Protein AF-A0A2R5GVS8-F1 (afdb_monomer_lite)

InterPro domains:
  IPR014980 Dopa 4,5-dioxygenase [PF08883] (88-210)
  IPR014980 Dopa 4,5-dioxygenase [PTHR36423] (64-214)
  IPR023389 DOPA-like superfamily [G3DSA:3.30.70.1240] (78-220)
  IPR023389 DOPA-like superfamily [SSF143410] (80-211)

Sequence (243 aa):
MRGIARLALSLALALSLALEKAQALAAAAAAAAAVADTAGSDPRAGKNSPAWYPQGGARYATSHATKTPIPGEDHFAETFDVETILEFHFHAYFFEHNPQAKADAMRLRRELIDAVARGDFVCVLPGVTAAMIPGLNESEIWPIDDGPIGPHPVGQYEIWVPDEHLAAVMSFIMIHRGEVSILFHPLTQSCIEDHSGRAMWLGPPFRLDLTPLTRGTDHCDRPQYRSLGLGYAKRHVAGAALI

Foldseek 3Di:
DVPVVVVVVVVVVVVVVVVVVVVVVVVVVVVVVVVVPPPDDDPPDDDDDDDDDDDDDDPDWDPPPPPDDQPPPPPPPPDPPVPDQFKKKKKWFAALPDVVRVVLSVQLVVVVLVCLQVVVADKAWQPRDCNSQPQFDNVLHDDWASADDQQRHGTIIMIMHTPVRCVVVVVSCLPRSVQTKMKMFTQAQRVLCRNHVRITIDHDDDGTDNVSDDRPPDCSQDDSGLRRCGGRVVVVVVPDDDD

pLDDT: mean 75.76, std 23.77, range [27.27, 98.75]

Radius of gyration: 23.82 Å; chains: 1; bounding box: 55×76×65 Å

Structure (mmCIF, N/CA/C/O backbone):
data_AF-A0A2R5GVS8-F1
#
_entry.id   AF-A0A2R5GVS8-F1
#
loop_
_atom_site.group_PDB
_atom_site.id
_atom_site.type_symbol
_atom_site.label_atom_id
_atom_site.label_alt_id
_atom_site.label_comp_id
_atom_site.label_asym_id
_atom_site.label_entity_id
_atom_site.label_seq_id
_atom_site.pdbx_PDB_ins_code
_atom_site.Cartn_x
_atom_site.Cartn_y
_atom_site.Cartn_z
_atom_site.occupancy
_atom_site.B_iso_or_equiv
_atom_site.auth_seq_id
_atom_site.auth_comp_id
_atom_site.auth_asym_id
_atom_site.auth_atom_id
_atom_site.pdbx_PDB_model_num
ATOM 1 N N . MET A 1 1 ? -38.128 44.881 16.308 1.00 54.66 1 MET A N 1
ATOM 2 C CA . MET A 1 1 ? -38.038 44.810 14.826 1.00 54.66 1 MET A CA 1
ATOM 3 C C . MET A 1 1 ? -36.627 44.554 14.266 1.00 54.66 1 MET A C 1
ATOM 5 O O . MET A 1 1 ? -36.538 44.027 13.170 1.00 54.66 1 MET A O 1
ATOM 9 N N . ARG A 1 2 ? -35.517 44.847 14.974 1.00 56.25 2 ARG A N 1
ATOM 10 C CA . ARG A 1 2 ? -34.140 44.695 14.432 1.00 56.25 2 ARG A CA 1
ATOM 11 C C . ARG A 1 2 ? -33.582 43.254 14.365 1.00 56.25 2 ARG A C 1
ATOM 13 O O . ARG A 1 2 ? -32.648 43.017 13.609 1.00 56.25 2 ARG A O 1
ATOM 20 N N . GLY A 1 3 ? -34.134 42.300 15.124 1.00 55.56 3 GLY A N 1
ATOM 21 C CA . GLY A 1 3 ? -33.647 40.906 15.166 1.00 55.56 3 GLY A CA 1
ATOM 22 C C . GLY A 1 3 ? -34.116 40.029 13.998 1.00 55.56 3 GLY A C 1
ATOM 23 O O . GLY A 1 3 ? -33.335 39.252 13.462 1.00 55.56 3 GLY A O 1
ATOM 24 N N . ILE A 1 4 ? -35.359 40.219 13.546 1.00 62.62 4 ILE A N 1
ATOM 25 C CA . ILE A 1 4 ? -35.953 39.449 12.437 1.00 62.62 4 ILE A CA 1
ATOM 26 C C . ILE A 1 4 ? -35.254 39.782 11.109 1.00 62.62 4 ILE A C 1
ATOM 28 O O . ILE A 1 4 ? -34.949 38.887 10.328 1.00 62.62 4 ILE A O 1
ATOM 32 N N . ALA A 1 5 ? -34.906 41.055 10.894 1.00 59.59 5 ALA A N 1
ATOM 33 C CA . ALA A 1 5 ? -34.193 41.495 9.694 1.00 59.59 5 ALA A CA 1
ATOM 34 C C . ALA A 1 5 ? -32.777 40.896 9.576 1.00 59.59 5 ALA A C 1
ATOM 36 O O . ALA A 1 5 ? -32.342 40.567 8.477 1.00 59.59 5 ALA A O 1
ATOM 37 N N . ARG A 1 6 ? -32.066 40.708 10.700 1.00 64.44 6 ARG A N 1
ATOM 38 C CA . ARG A 1 6 ? -30.731 40.082 10.701 1.00 64.44 6 ARG A CA 1
ATOM 39 C C . ARG A 1 6 ? -30.793 38.588 10.394 1.00 64.44 6 ARG A C 1
ATOM 41 O O . ARG A 1 6 ? -29.961 38.100 9.643 1.00 64.44 6 ARG A O 1
ATOM 48 N N . LEU A 1 7 ? -31.790 37.884 10.930 1.00 66.62 7 LEU A N 1
ATOM 49 C CA . LEU A 1 7 ? -31.964 36.453 10.676 1.00 66.62 7 LEU A CA 1
ATOM 50 C C . LEU A 1 7 ? -32.354 36.178 9.214 1.00 66.62 7 LEU A C 1
ATOM 52 O O . LEU A 1 7 ? -31.821 35.259 8.597 1.00 66.62 7 LEU A O 1
ATOM 56 N N . ALA A 1 8 ? -33.223 37.018 8.644 1.00 68.81 8 ALA A N 1
ATOM 57 C CA . ALA A 1 8 ? -33.608 36.935 7.237 1.00 68.81 8 ALA A CA 1
ATOM 58 C C . ALA A 1 8 ? -32.418 37.179 6.292 1.00 68.81 8 ALA A C 1
ATOM 60 O O . ALA A 1 8 ? -32.263 36.462 5.306 1.00 68.81 8 ALA A O 1
ATOM 61 N N . LEU A 1 9 ? -31.543 38.140 6.618 1.00 74.25 9 LEU A N 1
ATOM 62 C CA . LEU A 1 9 ? -30.349 38.431 5.821 1.00 74.25 9 LEU A CA 1
ATOM 63 C C . LEU A 1 9 ? -29.322 37.287 5.876 1.00 74.25 9 LEU A C 1
ATOM 65 O O . LEU A 1 9 ? -28.769 36.917 4.843 1.00 74.25 9 LEU A O 1
ATOM 69 N N . SER A 1 10 ? -29.109 36.683 7.050 1.00 73.56 10 SER A N 1
ATOM 70 C CA . SER A 1 10 ? -28.208 35.530 7.197 1.00 73.56 10 SER A CA 1
ATOM 71 C C . SER A 1 10 ? -28.707 34.293 6.446 1.00 73.56 10 SER A C 1
ATOM 73 O O . SER A 1 10 ? -27.908 33.586 5.835 1.00 73.56 10 SER A O 1
ATOM 75 N N . LEU A 1 11 ? -30.020 34.041 6.453 1.00 78.38 11 LEU A N 1
ATOM 76 C CA . LEU A 1 11 ? -30.608 32.916 5.724 1.00 78.38 11 LEU A CA 1
ATOM 77 C C . LEU A 1 11 ? -30.534 33.125 4.204 1.00 78.38 11 LEU A C 1
ATOM 79 O O . LEU A 1 11 ? -30.203 32.193 3.476 1.00 78.38 11 LEU A O 1
ATOM 83 N N . ALA A 1 12 ? -30.777 34.351 3.731 1.00 81.50 12 ALA A N 1
ATOM 84 C CA . ALA A 1 12 ? -30.648 34.694 2.317 1.00 81.50 12 ALA A CA 1
ATOM 85 C C . ALA A 1 12 ? -29.206 34.518 1.811 1.00 81.50 12 ALA A C 1
ATOM 87 O O . ALA A 1 12 ? -28.995 33.975 0.728 1.00 81.50 12 ALA A O 1
ATOM 88 N N . LEU A 1 13 ? -28.210 34.909 2.616 1.00 82.50 13 LEU A N 1
ATOM 89 C CA . LEU A 1 13 ? -26.799 34.740 2.268 1.00 82.50 13 LEU A CA 1
ATOM 90 C C . LEU A 1 13 ? -26.402 33.256 2.203 1.00 82.50 13 LEU A C 1
ATOM 92 O O . LEU A 1 13 ? -25.747 32.836 1.251 1.00 82.50 13 LEU A O 1
ATOM 96 N N . ALA A 1 14 ? -26.845 32.449 3.173 1.00 80.06 14 ALA A N 1
ATOM 97 C CA . ALA A 1 14 ? -26.590 31.008 3.186 1.00 80.06 14 ALA A CA 1
ATOM 98 C C . ALA A 1 14 ? -27.225 30.293 1.980 1.00 80.06 14 ALA A C 1
ATOM 100 O O . ALA A 1 14 ? -26.601 29.415 1.385 1.00 80.06 14 ALA A O 1
ATOM 101 N N . LEU A 1 15 ? -28.436 30.699 1.585 1.00 81.56 15 LEU A N 1
ATOM 102 C CA . LEU A 1 15 ? -29.120 30.139 0.421 1.00 81.56 15 LEU A CA 1
ATOM 103 C C . LEU A 1 15 ? -28.424 30.528 -0.894 1.00 81.56 15 LEU A C 1
ATOM 105 O O . LEU A 1 15 ? -28.291 29.689 -1.782 1.00 81.56 15 LEU A O 1
ATOM 109 N N . SER A 1 16 ? -27.920 31.763 -0.994 1.00 84.38 16 SER A N 1
ATOM 110 C CA . SER A 1 16 ? -27.135 32.228 -2.146 1.00 84.38 16 SER A CA 1
ATOM 111 C C . SER A 1 16 ? -25.831 31.440 -2.302 1.00 84.38 16 SER A C 1
ATOM 113 O O . SER A 1 16 ? -25.530 30.954 -3.388 1.00 84.38 16 SER A O 1
ATOM 115 N N . LEU A 1 17 ? -25.096 31.234 -1.203 1.00 81.12 17 LEU A N 1
ATOM 116 C CA . LEU A 1 17 ? -23.860 30.440 -1.185 1.00 81.12 17 LEU A CA 1
ATOM 117 C C . LEU A 1 17 ? -24.102 28.969 -1.556 1.00 81.12 17 LEU A C 1
ATOM 119 O O . LEU A 1 17 ? -23.281 28.346 -2.232 1.00 81.12 17 LEU A O 1
ATOM 123 N N . ALA A 1 18 ? -25.228 28.399 -1.119 1.00 77.00 18 ALA A N 1
ATOM 124 C CA . ALA A 1 18 ? -25.613 27.039 -1.481 1.00 77.00 18 ALA A CA 1
ATOM 125 C C . ALA A 1 18 ? -25.947 26.920 -2.978 1.00 77.00 18 ALA A C 1
ATOM 127 O O . ALA A 1 18 ? -25.556 25.940 -3.616 1.00 77.00 18 ALA A O 1
ATOM 128 N N . LEU A 1 19 ? -26.617 27.928 -3.547 1.00 82.88 19 LEU A N 1
ATOM 129 C CA . LEU A 1 19 ? -26.952 27.970 -4.969 1.00 82.88 19 LEU A CA 1
ATOM 130 C C . LEU A 1 19 ? -25.699 28.108 -5.848 1.00 82.88 19 LEU A C 1
ATOM 132 O O . LEU A 1 19 ? -25.557 27.361 -6.814 1.00 82.88 19 LEU A O 1
ATOM 136 N N . GLU A 1 20 ? -24.758 28.979 -5.473 1.00 86.31 20 GLU A N 1
ATOM 137 C CA . GLU A 1 20 ? -23.475 29.129 -6.177 1.00 86.31 20 GLU A CA 1
ATOM 138 C C . GLU A 1 20 ? -22.655 27.829 -6.158 1.00 86.31 20 GLU A C 1
ATOM 140 O O . GLU A 1 20 ? -22.132 27.407 -7.192 1.00 86.31 20 GLU A O 1
ATOM 145 N N . LYS A 1 21 ? -22.597 27.128 -5.013 1.00 78.56 21 LYS A N 1
ATOM 146 C CA . LYS A 1 21 ? -21.936 25.813 -4.922 1.00 78.56 21 LYS A CA 1
ATOM 147 C C . LYS A 1 21 ? -22.593 24.760 -5.814 1.00 78.56 21 LYS A C 1
ATOM 149 O O . LYS A 1 21 ? -21.885 23.989 -6.460 1.00 78.56 21 LYS A O 1
ATOM 154 N N . ALA A 1 22 ? -23.925 24.722 -5.863 1.00 75.38 22 ALA A N 1
ATOM 155 C CA . ALA A 1 22 ? -24.655 23.781 -6.709 1.00 75.38 22 ALA A CA 1
ATOM 156 C C . ALA A 1 22 ? -24.410 24.048 -8.205 1.00 75.38 22 ALA A C 1
ATOM 158 O O . ALA A 1 22 ? -24.210 23.112 -8.979 1.00 75.38 22 ALA A O 1
ATOM 159 N N . GLN A 1 23 ? -24.354 25.322 -8.606 1.00 83.00 23 GLN A N 1
ATOM 160 C CA . GLN A 1 23 ? -24.046 25.721 -9.981 1.00 83.00 23 GLN A CA 1
ATOM 161 C C . GLN A 1 23 ? -22.599 25.382 -10.376 1.00 83.00 23 GLN A C 1
ATOM 163 O O . GLN A 1 23 ? -22.372 24.894 -11.483 1.00 83.00 23 GLN A O 1
ATOM 168 N N . ALA A 1 24 ? -21.632 25.557 -9.469 1.00 71.81 24 ALA A N 1
ATOM 169 C CA . ALA A 1 24 ? -20.238 25.174 -9.705 1.00 71.81 24 ALA A CA 1
ATOM 170 C C . ALA A 1 24 ? -20.059 23.651 -9.873 1.00 71.81 24 ALA A C 1
ATOM 172 O O . ALA A 1 24 ? -19.331 23.208 -10.762 1.00 71.81 24 ALA A O 1
ATOM 173 N N . LEU A 1 25 ? -20.766 22.843 -9.072 1.00 70.31 25 LEU A N 1
ATOM 174 C CA . LEU A 1 25 ? -20.787 21.379 -9.203 1.00 70.31 25 LEU A CA 1
ATOM 175 C C . LEU A 1 25 ? -21.404 20.926 -10.534 1.00 70.31 25 LEU A C 1
ATOM 177 O O . LEU A 1 25 ? -20.863 20.038 -11.191 1.00 70.31 25 LEU A O 1
ATOM 181 N N . ALA A 1 26 ? -22.497 21.562 -10.964 1.00 69.75 26 ALA A N 1
ATOM 182 C CA . ALA A 1 26 ? -23.128 21.266 -12.249 1.00 69.75 26 ALA A CA 1
ATOM 183 C C . ALA A 1 26 ? -22.224 21.630 -13.442 1.00 69.75 26 ALA A C 1
ATOM 185 O O . ALA A 1 26 ? -22.132 20.865 -14.402 1.00 69.75 26 ALA A O 1
ATOM 186 N N . ALA A 1 27 ? -21.505 22.755 -13.368 1.00 70.19 27 ALA A N 1
ATOM 187 C CA . ALA A 1 27 ? -20.534 23.152 -14.388 1.00 70.19 27 ALA A CA 1
ATOM 188 C C . ALA A 1 27 ? -19.336 22.187 -14.465 1.00 70.19 27 ALA A C 1
ATOM 190 O O . ALA A 1 27 ? -18.912 21.832 -15.564 1.00 70.19 27 ALA A O 1
ATOM 191 N N . ALA A 1 28 ? -18.830 21.706 -13.323 1.00 54.25 28 ALA A N 1
ATOM 192 C CA . ALA A 1 28 ? -17.767 20.701 -13.287 1.00 54.25 28 ALA A CA 1
ATOM 193 C C . ALA A 1 28 ? -18.217 19.359 -13.896 1.00 54.25 28 ALA A C 1
ATOM 195 O O . ALA A 1 28 ? -17.469 18.746 -14.658 1.00 54.25 28 ALA A O 1
ATOM 196 N N . ALA A 1 29 ? -19.459 18.936 -13.632 1.00 49.84 29 ALA A N 1
ATOM 197 C CA . ALA A 1 29 ? -20.038 17.736 -14.233 1.00 49.84 29 ALA A CA 1
ATOM 198 C C . ALA A 1 29 ? -20.218 17.872 -15.759 1.00 49.84 29 ALA A C 1
ATOM 200 O O . ALA A 1 29 ? -19.917 16.940 -16.503 1.00 49.84 29 ALA A O 1
ATOM 201 N N . ALA A 1 30 ? -20.645 19.044 -16.241 1.00 55.00 30 ALA A N 1
ATOM 202 C CA . ALA A 1 30 ? -20.769 19.316 -17.673 1.00 55.00 30 ALA A CA 1
ATOM 203 C C . ALA A 1 30 ? -19.402 19.369 -18.383 1.00 55.00 30 ALA A C 1
ATOM 205 O O . ALA A 1 30 ? -19.266 18.859 -19.494 1.00 55.00 30 ALA A O 1
ATOM 206 N N . ALA A 1 31 ? -18.372 19.924 -17.734 1.00 47.84 31 ALA A N 1
ATOM 207 C CA . ALA A 1 31 ? -17.008 19.924 -18.260 1.00 47.84 31 ALA A CA 1
ATOM 208 C C . ALA A 1 31 ? -16.427 18.501 -18.350 1.00 47.84 31 ALA A C 1
ATOM 210 O O . ALA A 1 31 ? -15.811 18.159 -19.357 1.00 47.84 31 ALA A O 1
ATOM 211 N N . ALA A 1 32 ? -16.687 17.645 -17.354 1.00 42.91 32 ALA A N 1
ATOM 212 C CA . ALA A 1 32 ? -16.302 16.234 -17.398 1.00 42.91 32 ALA A CA 1
ATOM 213 C C . ALA A 1 32 ? -17.004 15.471 -18.539 1.00 42.91 32 ALA A C 1
ATOM 215 O O . ALA A 1 32 ? -16.383 14.635 -19.194 1.00 42.91 32 ALA A O 1
ATOM 216 N N . ALA A 1 33 ? -18.269 15.799 -18.828 1.00 43.66 33 ALA A N 1
ATOM 217 C CA . ALA A 1 33 ? -19.008 15.209 -19.943 1.00 43.66 33 ALA A CA 1
ATOM 218 C C . ALA A 1 33 ? -18.491 15.674 -21.320 1.00 43.66 33 ALA A C 1
ATOM 220 O O . ALA A 1 33 ? -18.444 14.877 -22.252 1.00 43.66 33 ALA A O 1
ATOM 221 N N . ALA A 1 34 ? -18.048 16.930 -21.452 1.00 42.97 34 ALA A N 1
ATOM 222 C CA . ALA A 1 34 ? -17.533 17.468 -22.716 1.00 42.97 34 ALA A CA 1
ATOM 223 C C . ALA A 1 34 ? -16.144 16.917 -23.103 1.00 42.97 34 ALA A C 1
ATOM 225 O O . ALA A 1 34 ? -15.833 16.797 -24.288 1.00 42.97 34 ALA A O 1
ATOM 226 N N . VAL A 1 35 ? -15.312 16.535 -22.126 1.00 43.88 35 VAL A N 1
ATOM 227 C CA . VAL A 1 35 ? -14.003 15.902 -22.387 1.00 43.88 35 VAL A CA 1
ATOM 228 C C . VAL A 1 35 ? -14.162 14.485 -22.963 1.00 43.88 35 VAL A C 1
ATOM 230 O O . VAL A 1 35 ? -13.305 14.034 -23.720 1.00 43.88 35 VAL A O 1
ATOM 233 N N . ALA A 1 36 ? -15.280 13.806 -22.688 1.00 42.62 36 ALA A N 1
ATOM 234 C CA . ALA A 1 36 ? -15.549 12.463 -23.203 1.00 42.62 36 ALA A CA 1
ATOM 235 C C . ALA A 1 36 ? -15.913 12.422 -24.705 1.00 42.62 36 ALA A C 1
ATOM 237 O O . ALA A 1 36 ? -15.786 11.366 -25.321 1.00 42.62 36 ALA A O 1
ATOM 238 N N . ASP A 1 37 ? -16.323 13.546 -25.308 1.00 38.75 37 ASP A N 1
ATOM 239 C CA . ASP A 1 37 ? -16.903 13.587 -26.666 1.00 38.75 37 ASP A CA 1
ATOM 240 C C . ASP A 1 37 ? -15.905 13.991 -27.778 1.00 38.75 37 ASP A C 1
ATOM 242 O O . ASP A 1 37 ? -16.250 14.047 -28.954 1.00 38.75 37 ASP A O 1
ATOM 246 N N . THR A 1 38 ? -14.634 14.264 -27.443 1.00 38.84 38 THR A N 1
ATOM 247 C CA . THR A 1 38 ? -13.618 14.727 -28.424 1.00 38.84 38 THR A CA 1
ATOM 248 C C . THR A 1 38 ? -12.503 13.720 -28.731 1.00 38.84 38 THR A C 1
ATOM 250 O O . THR A 1 38 ? -11.579 14.026 -29.488 1.00 38.84 38 THR A O 1
ATOM 253 N N . ALA A 1 39 ? -12.592 12.488 -28.221 1.00 39.62 39 ALA A N 1
ATOM 254 C CA . ALA A 1 39 ? -11.658 11.420 -28.573 1.00 39.62 39 ALA A CA 1
ATOM 255 C C . ALA A 1 39 ? -11.964 10.877 -29.984 1.00 39.62 39 ALA A C 1
ATOM 257 O O . ALA A 1 39 ? -12.835 10.032 -30.182 1.00 39.62 39 ALA A O 1
ATOM 258 N N . GLY A 1 40 ? -11.246 11.412 -30.974 1.00 36.25 40 GLY A N 1
ATOM 259 C CA . GLY A 1 40 ? -11.337 11.050 -32.386 1.00 36.25 40 GLY A CA 1
ATOM 260 C C . GLY A 1 40 ? -11.154 9.554 -32.677 1.00 36.25 40 GLY A C 1
ATOM 261 O O . GLY A 1 40 ? -10.434 8.828 -31.996 1.00 36.25 40 GLY A O 1
ATOM 262 N N . SER A 1 41 ? -11.823 9.111 -33.740 1.00 40.56 41 SER A N 1
ATOM 263 C CA . SER A 1 41 ? -11.852 7.740 -34.253 1.00 40.56 41 SER A CA 1
ATOM 264 C C . SER A 1 41 ? -10.460 7.183 -34.590 1.00 40.56 41 SER A C 1
ATOM 266 O O . SER A 1 41 ? -9.777 7.722 -35.464 1.00 40.56 41 SER A O 1
ATOM 268 N N . ASP A 1 42 ? -10.077 6.066 -33.960 1.00 40.81 42 ASP A N 1
ATOM 269 C CA . ASP A 1 42 ? -8.867 5.296 -34.289 1.00 40.81 42 ASP A CA 1
ATOM 270 C C . ASP A 1 42 ? -8.994 4.662 -35.696 1.00 40.81 42 ASP A C 1
ATOM 272 O O . ASP A 1 42 ? -9.927 3.889 -35.943 1.00 40.81 42 ASP A O 1
ATOM 276 N N . PRO A 1 43 ? -8.057 4.925 -36.626 1.00 39.12 43 PRO A N 1
ATOM 277 C CA . PRO A 1 43 ? -8.071 4.368 -37.980 1.00 39.12 43 PRO A CA 1
ATOM 278 C C . PRO A 1 43 ? -7.781 2.853 -38.067 1.00 39.12 43 PRO A C 1
ATOM 280 O O . PRO A 1 43 ? -7.725 2.313 -39.171 1.00 39.12 43 PRO A O 1
ATOM 283 N N . ARG A 1 44 ? -7.604 2.137 -36.945 1.00 41.75 44 ARG A N 1
ATOM 284 C CA . ARG A 1 44 ? -7.304 0.688 -36.908 1.00 41.75 44 ARG A CA 1
ATOM 285 C C . ARG A 1 44 ? -8.506 -0.219 -36.614 1.00 41.75 44 ARG A C 1
ATOM 287 O O . ARG A 1 44 ? -8.335 -1.433 -36.500 1.00 41.75 44 ARG A O 1
ATOM 294 N N . ALA A 1 45 ? -9.722 0.318 -36.520 1.00 40.22 45 ALA A N 1
ATOM 295 C CA . ALA A 1 45 ? -10.922 -0.484 -36.279 1.00 40.22 45 ALA A CA 1
ATOM 296 C C . ALA A 1 45 ? -11.359 -1.258 -37.544 1.00 40.22 45 ALA A C 1
ATOM 298 O O . ALA A 1 45 ? -12.077 -0.752 -38.407 1.00 40.22 45 ALA A O 1
ATOM 299 N N . GLY A 1 46 ? -10.908 -2.510 -37.667 1.00 34.00 46 GLY A N 1
ATOM 300 C CA . GLY A 1 46 ? -11.373 -3.450 -38.690 1.00 34.00 46 GLY A CA 1
ATOM 301 C C . GLY A 1 46 ? -12.880 -3.728 -38.583 1.00 34.00 46 GLY A C 1
ATOM 302 O O . GLY A 1 46 ? -13.421 -3.895 -37.494 1.00 34.00 46 GLY A O 1
ATOM 303 N N . LYS A 1 47 ? -13.559 -3.791 -39.734 1.00 35.72 47 LYS A N 1
ATOM 304 C CA . LYS A 1 47 ? -15.027 -3.746 -39.903 1.00 35.72 47 LYS A CA 1
ATOM 305 C C . LYS A 1 47 ? -15.845 -4.949 -39.396 1.00 35.72 47 LYS A C 1
ATOM 307 O O . LYS A 1 47 ? -17.044 -4.974 -39.640 1.00 35.72 47 LYS A O 1
ATOM 312 N N . ASN A 1 48 ? -15.268 -5.918 -38.689 1.00 38.19 48 ASN A N 1
ATOM 313 C CA . ASN A 1 48 ? -15.976 -7.152 -38.327 1.00 38.19 48 ASN A CA 1
ATOM 314 C C . ASN A 1 48 ? -15.804 -7.512 -36.845 1.00 38.19 48 ASN A C 1
ATOM 316 O O . ASN A 1 48 ? -15.030 -8.407 -36.531 1.00 38.19 48 ASN A O 1
ATOM 320 N N . SER A 1 49 ? -16.562 -6.862 -35.959 1.00 32.78 49 SER A N 1
ATOM 321 C CA . SER A 1 49 ? -16.864 -7.384 -34.616 1.00 32.78 49 SER A CA 1
ATOM 322 C C . SER A 1 49 ? -18.233 -6.861 -34.162 1.00 32.78 49 SER A C 1
ATOM 324 O O . SER A 1 49 ? -18.460 -5.652 -34.239 1.00 32.78 49 SER A O 1
ATOM 326 N N . PRO A 1 50 ? -19.168 -7.730 -33.734 1.00 34.38 50 PRO A N 1
ATOM 327 C CA . PRO A 1 50 ? -20.512 -7.313 -33.358 1.00 34.38 50 PRO A CA 1
ATOM 328 C C . PRO A 1 50 ? -20.487 -6.499 -32.061 1.00 34.38 50 PRO A C 1
ATOM 330 O O . PRO A 1 50 ? -19.662 -6.730 -31.177 1.00 34.38 50 PRO A O 1
ATOM 333 N N . ALA A 1 51 ? -21.409 -5.541 -31.981 1.00 45.66 51 ALA A N 1
ATOM 334 C CA . ALA A 1 51 ? -21.612 -4.629 -30.865 1.00 45.66 51 ALA A CA 1
ATOM 335 C C . ALA A 1 51 ? -21.560 -5.344 -29.503 1.00 45.66 51 ALA A C 1
ATOM 337 O O . ALA A 1 51 ? -22.438 -6.141 -29.182 1.00 45.66 51 ALA A O 1
ATOM 338 N N . TRP A 1 52 ? -20.545 -5.031 -28.696 1.00 28.42 52 TRP A N 1
ATOM 339 C CA . TRP A 1 52 ? -20.487 -5.421 -27.289 1.00 28.42 52 TRP A CA 1
ATOM 340 C C . TRP A 1 52 ? -19.865 -4.301 -26.451 1.00 28.42 52 TRP A C 1
ATOM 342 O O . TRP A 1 52 ? -18.645 -4.165 -26.340 1.00 28.42 52 TRP A O 1
ATOM 352 N N . TYR A 1 53 ? -20.739 -3.511 -25.833 1.00 27.27 53 TYR A N 1
ATOM 353 C CA . TYR A 1 53 ? -20.468 -2.879 -24.546 1.00 27.27 53 TYR A CA 1
ATOM 354 C C . TYR A 1 53 ? -21.500 -3.406 -23.548 1.00 27.27 53 TYR A C 1
ATOM 356 O O . TYR A 1 53 ? -22.686 -3.479 -23.867 1.00 27.27 53 TYR A O 1
ATOM 364 N N . PRO A 1 54 ? -21.027 -3.815 -22.365 1.00 32.47 54 PRO A N 1
ATOM 365 C CA . PRO A 1 54 ? -21.177 -2.966 -21.198 1.00 32.47 54 PRO A CA 1
ATOM 366 C C . PRO A 1 54 ? -19.840 -2.391 -20.737 1.00 32.47 54 PRO A C 1
ATOM 368 O O . PRO A 1 54 ? -18.789 -3.028 -20.779 1.00 32.47 54 PRO A O 1
ATOM 371 N N . GLN A 1 55 ? -19.933 -1.140 -20.306 1.00 44.97 55 GLN A N 1
ATOM 372 C CA . GLN A 1 55 ? -18.963 -0.400 -19.517 1.00 44.97 55 GLN A CA 1
ATOM 373 C C . GLN A 1 55 ? -18.966 -0.979 -18.085 1.00 44.97 55 GLN A C 1
ATOM 375 O O . GLN A 1 55 ? -20.037 -1.118 -17.500 1.00 44.97 55 GLN A O 1
ATOM 380 N N . GLY A 1 56 ? -17.794 -1.314 -17.529 1.00 29.61 56 GLY A N 1
ATOM 381 C CA . GLY A 1 56 ? -17.623 -1.728 -16.125 1.00 29.61 56 GLY A CA 1
ATOM 382 C C . GLY A 1 56 ? -16.854 -3.046 -15.934 1.00 29.61 56 GLY A C 1
ATOM 383 O O . GLY A 1 56 ? -17.261 -4.082 -16.446 1.00 29.61 56 GLY A O 1
ATOM 384 N N . GLY A 1 57 ? -15.764 -3.002 -15.156 1.00 30.05 57 GLY A N 1
ATOM 385 C CA . GLY A 1 57 ? -14.970 -4.169 -14.733 1.00 30.05 57 GLY A CA 1
ATOM 386 C C . GLY A 1 57 ? -13.729 -4.431 -15.595 1.00 30.05 57 GLY A C 1
ATOM 387 O O . GLY A 1 57 ? -13.803 -4.434 -16.820 1.00 30.05 57 GLY A O 1
ATOM 388 N N . ALA A 1 58 ? -12.568 -4.605 -14.953 1.00 35.06 58 ALA A N 1
ATOM 389 C CA . ALA A 1 58 ? -11.256 -4.751 -15.589 1.00 35.06 58 ALA A CA 1
ATOM 390 C C . ALA A 1 58 ? -11.268 -5.792 -16.725 1.00 35.06 58 ALA A C 1
ATOM 392 O O . ALA A 1 58 ? -11.535 -6.970 -16.506 1.00 35.06 58 ALA A O 1
ATOM 393 N N . ARG A 1 59 ? -10.968 -5.348 -17.952 1.00 27.73 59 ARG A N 1
ATOM 394 C CA . ARG A 1 59 ? -11.106 -6.164 -19.169 1.00 27.73 59 ARG A CA 1
ATOM 395 C C . ARG A 1 59 ? -10.060 -7.276 -19.308 1.00 27.73 59 ARG A C 1
ATOM 397 O O . ARG A 1 59 ? -10.214 -8.096 -20.199 1.00 27.73 59 ARG A O 1
ATOM 404 N N . TYR A 1 60 ? -9.055 -7.335 -18.433 1.00 31.95 60 TYR A N 1
ATOM 405 C CA . TYR A 1 60 ? -8.100 -8.439 -18.314 1.00 31.95 60 TYR A CA 1
ATOM 406 C C . TYR A 1 60 ? -7.558 -8.479 -16.877 1.00 31.95 60 TYR A C 1
ATOM 408 O O . TYR A 1 60 ? -7.025 -7.481 -16.399 1.00 31.95 60 TYR A O 1
ATOM 416 N N . ALA A 1 61 ? -7.673 -9.624 -16.204 1.00 36.09 61 ALA A N 1
ATOM 417 C CA . ALA A 1 61 ? -6.869 -9.964 -15.036 1.00 36.09 61 ALA A CA 1
ATOM 418 C C . ALA A 1 61 ? -6.101 -11.237 -15.392 1.00 36.09 61 ALA A C 1
ATOM 420 O O . ALA A 1 61 ? -6.675 -12.321 -15.476 1.00 36.09 61 ALA A O 1
ATOM 421 N N . THR A 1 62 ? -4.811 -11.098 -15.672 1.00 39.09 62 THR A N 1
ATOM 422 C CA . THR A 1 62 ? -3.897 -12.235 -15.726 1.00 39.09 62 THR A CA 1
ATOM 423 C C . THR A 1 62 ? -3.127 -12.212 -14.418 1.00 39.09 62 THR A C 1
ATOM 425 O O . THR A 1 62 ? -2.249 -11.361 -14.253 1.00 39.09 62 THR A O 1
ATOM 428 N N . SER A 1 63 ? -3.415 -13.137 -13.494 1.00 40.31 63 SER A N 1
ATOM 429 C CA . SER A 1 63 ? -2.332 -13.564 -12.614 1.00 40.31 63 SER A CA 1
ATOM 430 C C . SER A 1 63 ? -1.240 -14.064 -13.557 1.00 40.31 63 SER A C 1
ATOM 432 O O . SER A 1 63 ? -1.509 -14.798 -14.514 1.00 40.31 63 SER A O 1
ATOM 434 N N . HIS A 1 64 ? -0.028 -13.547 -13.400 1.00 43.06 64 HIS A N 1
ATOM 435 C CA . HIS A 1 64 ? 1.116 -14.060 -14.129 1.00 43.06 64 HIS A CA 1
ATOM 436 C C . HIS A 1 64 ? 1.302 -15.516 -13.684 1.00 43.06 64 HIS A C 1
ATOM 438 O O . HIS A 1 64 ? 2.034 -15.798 -12.745 1.00 43.06 64 HIS A O 1
ATOM 444 N N . ALA A 1 65 ? 0.640 -16.462 -14.351 1.00 41.22 65 ALA A N 1
ATOM 445 C CA . ALA A 1 65 ? 1.064 -17.848 -14.332 1.00 41.22 65 ALA A CA 1
ATOM 446 C C . ALA A 1 65 ? 2.406 -17.875 -15.072 1.00 41.22 65 ALA A C 1
ATOM 448 O O . ALA A 1 65 ? 2.478 -18.033 -16.294 1.00 41.22 65 ALA A O 1
ATOM 449 N N . THR A 1 66 ? 3.480 -17.587 -14.337 1.00 43.81 66 THR A N 1
ATOM 450 C CA . THR A 1 66 ? 4.842 -17.829 -14.795 1.00 43.81 66 THR A CA 1
ATOM 451 C C . THR A 1 66 ? 4.910 -19.262 -15.318 1.00 43.81 66 THR A C 1
ATOM 453 O O . THR A 1 66 ? 4.487 -20.204 -14.655 1.00 43.81 66 THR A O 1
ATOM 456 N N . LYS A 1 67 ? 5.415 -19.434 -16.543 1.00 41.00 67 LYS A N 1
ATOM 457 C CA . LYS A 1 67 ? 5.674 -20.766 -17.119 1.00 41.00 67 LYS A CA 1
ATOM 458 C C . LYS A 1 67 ? 6.940 -21.408 -16.543 1.00 41.00 67 LYS A C 1
ATOM 460 O O . LYS A 1 67 ? 7.250 -22.550 -16.864 1.00 41.00 67 LYS A O 1
ATOM 465 N N . THR A 1 68 ? 7.679 -20.656 -15.735 1.00 39.91 68 THR A N 1
ATOM 466 C CA . THR A 1 68 ? 8.858 -21.106 -15.001 1.00 39.91 68 THR A CA 1
ATOM 467 C C . THR A 1 68 ? 8.418 -21.537 -13.606 1.00 39.91 68 THR A C 1
ATOM 469 O O . THR A 1 68 ? 7.722 -20.744 -12.962 1.00 39.91 68 THR A O 1
ATOM 472 N N . PRO A 1 69 ? 8.820 -22.729 -13.127 1.00 43.81 69 PRO A N 1
ATOM 473 C CA . PRO A 1 69 ? 8.663 -23.095 -11.727 1.00 43.81 69 PRO A CA 1
ATOM 474 C C . PRO A 1 69 ? 9.249 -21.991 -10.851 1.00 43.81 69 PRO A C 1
ATOM 476 O O . PRO A 1 69 ? 10.401 -21.593 -11.031 1.00 43.81 69 PRO A O 1
ATOM 479 N N . ILE A 1 70 ? 8.432 -21.464 -9.949 1.00 45.62 70 ILE A N 1
ATOM 480 C CA . ILE A 1 70 ? 8.922 -20.617 -8.868 1.00 45.62 70 ILE A CA 1
ATOM 481 C C . ILE A 1 70 ? 9.642 -21.571 -7.910 1.00 45.62 70 ILE A C 1
ATOM 483 O O . ILE A 1 70 ? 9.082 -22.637 -7.636 1.00 45.62 70 ILE A O 1
ATOM 487 N N . PRO A 1 71 ? 10.861 -21.259 -7.434 1.00 44.59 71 PRO A N 1
ATOM 488 C CA . PRO A 1 71 ? 11.443 -21.982 -6.312 1.00 44.59 71 PRO A CA 1
ATOM 489 C C . PRO A 1 71 ? 10.433 -21.938 -5.162 1.00 44.59 71 PRO A C 1
ATOM 491 O O . PRO A 1 71 ? 10.182 -20.872 -4.607 1.00 44.59 71 PRO A O 1
ATOM 494 N N . GLY A 1 72 ? 9.777 -23.066 -4.889 1.00 46.09 72 GLY A N 1
ATOM 495 C CA . GLY A 1 72 ? 8.940 -23.189 -3.705 1.00 46.09 72 GLY A CA 1
ATOM 496 C C . GLY A 1 72 ? 9.843 -23.056 -2.492 1.00 46.09 72 GLY A C 1
ATOM 497 O O . GLY A 1 72 ? 10.979 -23.537 -2.502 1.00 46.09 72 GLY A O 1
ATOM 498 N N . GLU A 1 73 ? 9.369 -22.394 -1.450 1.00 50.56 73 GLU A N 1
ATOM 499 C CA . GLU A 1 73 ? 10.047 -22.475 -0.172 1.00 50.56 73 GLU A CA 1
ATOM 500 C C . GLU A 1 73 ? 9.680 -23.832 0.435 1.00 50.56 73 GLU A C 1
ATOM 502 O O . GLU A 1 73 ? 8.760 -23.887 1.231 1.00 50.56 73 GLU A O 1
ATOM 507 N N . ASP A 1 74 ? 10.352 -24.911 -0.003 1.00 41.44 74 ASP A N 1
ATOM 508 C CA . ASP A 1 74 ? 10.096 -26.352 0.227 1.00 41.44 74 ASP A CA 1
ATOM 509 C C . ASP A 1 74 ? 9.340 -26.745 1.513 1.00 41.44 74 ASP A C 1
ATOM 511 O O . ASP A 1 74 ? 9.882 -27.436 2.363 1.00 41.44 74 ASP A O 1
ATOM 515 N N . HIS A 1 75 ? 8.070 -26.371 1.629 1.00 44.91 75 HIS A N 1
ATOM 516 C CA . HIS A 1 75 ? 7.090 -26.833 2.600 1.00 44.91 75 HIS A CA 1
ATOM 517 C C . HIS A 1 75 ? 5.710 -26.484 2.028 1.00 44.91 75 HIS A C 1
ATOM 519 O O . HIS A 1 75 ? 5.060 -25.530 2.450 1.00 44.91 75 HIS A O 1
ATOM 525 N N . PHE A 1 76 ? 5.189 -27.308 1.113 1.00 41.78 76 PHE A N 1
ATOM 526 C CA . PHE A 1 76 ? 3.752 -27.567 1.208 1.00 41.78 76 PHE A CA 1
ATOM 527 C C . PHE A 1 76 ? 3.578 -28.207 2.581 1.00 41.78 76 PHE A C 1
ATOM 529 O O . PHE A 1 76 ? 3.856 -29.393 2.740 1.00 41.78 76 PHE A O 1
ATOM 536 N N . ALA A 1 77 ? 3.278 -27.398 3.597 1.00 39.69 77 ALA A N 1
ATOM 537 C CA . ALA A 1 77 ? 3.110 -27.881 4.949 1.00 39.69 77 ALA A CA 1
ATOM 538 C C . ALA A 1 77 ? 2.048 -28.987 4.900 1.00 39.69 77 ALA A C 1
ATOM 540 O O . ALA A 1 77 ? 0.872 -28.728 4.650 1.00 39.69 77 ALA A O 1
ATOM 541 N N . GLU A 1 78 ? 2.466 -30.238 5.113 1.00 40.94 78 GLU A N 1
ATOM 542 C CA . GLU A 1 78 ? 1.557 -31.383 5.261 1.00 40.94 78 GLU A CA 1
ATOM 543 C C . GLU A 1 78 ? 0.596 -31.180 6.450 1.00 40.94 78 GLU A C 1
ATOM 545 O O . GLU A 1 78 ? -0.414 -31.866 6.589 1.00 40.94 78 GLU A O 1
ATOM 550 N N . THR A 1 79 ? 0.871 -30.163 7.263 1.00 37.88 79 THR A N 1
ATOM 551 C CA . THR A 1 79 ? -0.010 -29.551 8.241 1.00 37.88 79 THR A CA 1
ATOM 552 C C . THR A 1 79 ? -0.332 -28.121 7.801 1.00 37.88 79 THR A C 1
ATOM 554 O O . THR A 1 79 ? 0.296 -27.170 8.264 1.00 37.88 79 THR A O 1
ATOM 557 N N . PHE A 1 80 ? -1.314 -27.936 6.916 1.00 35.81 80 PHE A N 1
ATOM 558 C CA . PHE A 1 80 ? -2.027 -26.658 6.881 1.00 35.81 80 PHE A CA 1
ATOM 559 C C . PHE A 1 80 ? -2.761 -26.527 8.219 1.00 35.81 80 PHE A C 1
ATOM 561 O O . PHE A 1 80 ? -3.932 -26.887 8.334 1.00 35.81 80 PHE A O 1
ATOM 568 N N . ASP A 1 81 ? -2.077 -26.027 9.246 1.00 41.38 81 ASP A N 1
ATOM 569 C CA . ASP A 1 81 ? -2.782 -25.128 10.137 1.00 41.38 81 ASP A CA 1
ATOM 570 C C . ASP A 1 81 ? -3.054 -23.900 9.272 1.00 41.38 81 ASP A C 1
ATOM 572 O O . ASP A 1 81 ? -2.132 -23.259 8.766 1.00 41.38 81 ASP A O 1
ATOM 576 N N . VAL A 1 82 ? -4.322 -23.671 8.951 1.00 44.69 82 VAL A N 1
ATOM 577 C CA . VAL A 1 82 ? -4.813 -22.510 8.201 1.00 44.69 82 VAL A CA 1
ATOM 578 C C . VAL A 1 82 ? -4.639 -21.260 9.058 1.00 44.69 82 VAL A C 1
ATOM 580 O O . VAL A 1 82 ? -5.611 -20.572 9.381 1.00 44.69 82 VAL A O 1
ATOM 583 N N . GLU A 1 83 ? -3.402 -20.977 9.470 1.00 54.53 83 GLU A N 1
ATOM 584 C CA . GLU A 1 83 ? -3.042 -19.746 10.134 1.00 54.53 83 GLU A CA 1
ATOM 585 C C . GLU A 1 83 ? -3.510 -18.615 9.232 1.00 54.53 83 GLU A C 1
ATOM 587 O O . GLU A 1 83 ? -3.009 -18.376 8.135 1.00 54.53 83 GLU A O 1
ATOM 592 N N . THR A 1 84 ? -4.600 -18.004 9.676 1.00 72.50 84 THR A N 1
ATOM 593 C CA . THR A 1 84 ? -5.291 -16.933 8.984 1.00 72.50 84 THR A CA 1
ATOM 594 C C . THR A 1 84 ? -4.266 -15.876 8.597 1.00 72.50 84 THR A C 1
ATOM 596 O O . THR A 1 84 ? -3.490 -15.443 9.447 1.00 72.50 84 THR A O 1
ATOM 599 N N . ILE A 1 85 ? -4.242 -15.480 7.327 1.00 84.50 85 ILE A N 1
ATOM 600 C CA . ILE A 1 85 ? -3.438 -14.339 6.893 1.00 84.50 85 ILE A CA 1
ATOM 601 C C . ILE A 1 85 ? -4.060 -13.099 7.530 1.00 84.50 85 ILE A C 1
ATOM 603 O O . ILE A 1 85 ? -5.244 -12.837 7.311 1.00 84.50 85 ILE A O 1
ATOM 607 N N . LEU A 1 86 ? -3.283 -12.379 8.340 1.00 89.88 86 LEU A N 1
ATOM 608 C CA . LEU A 1 86 ? -3.784 -11.246 9.126 1.00 89.88 86 LEU A CA 1
ATOM 609 C C . LEU A 1 86 ? -3.285 -9.887 8.635 1.00 89.88 86 LEU A C 1
ATOM 611 O O . LEU A 1 86 ? -3.805 -8.856 9.049 1.00 89.88 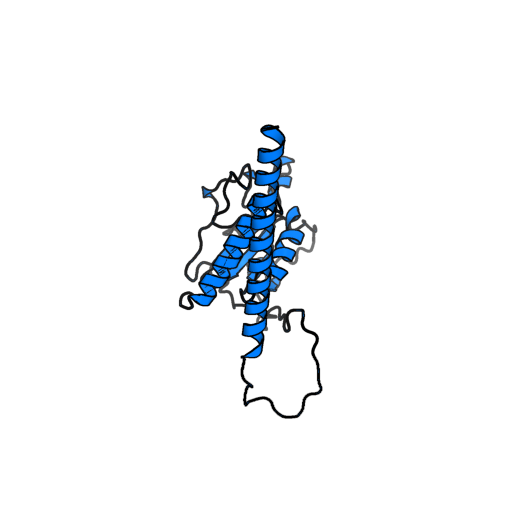86 LEU A O 1
ATOM 615 N N . GLU A 1 87 ? -2.276 -9.864 7.771 1.00 92.94 87 GLU A N 1
ATOM 616 C CA . GLU A 1 87 ? -1.699 -8.634 7.241 1.00 92.94 87 GLU A CA 1
ATOM 617 C C . GLU A 1 87 ? -1.449 -8.782 5.743 1.00 92.94 87 GLU A C 1
ATOM 619 O O . GLU A 1 87 ? -1.177 -9.873 5.233 1.00 92.94 87 GLU A O 1
ATOM 624 N N . PHE A 1 88 ? -1.584 -7.670 5.030 1.00 95.75 88 PHE A N 1
ATOM 625 C CA . PHE A 1 88 ? -1.459 -7.609 3.585 1.00 95.75 88 PHE A CA 1
ATOM 626 C C . PHE A 1 88 ? -0.735 -6.338 3.170 1.00 95.75 88 PHE A C 1
ATOM 628 O O . PHE A 1 88 ? -0.857 -5.290 3.812 1.00 95.75 88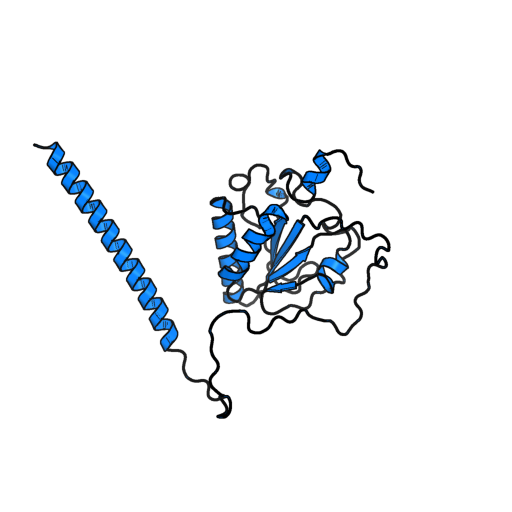 PHE A O 1
ATOM 635 N N . HIS A 1 89 ? -0.063 -6.421 2.030 1.00 97.31 89 HIS A N 1
ATOM 636 C CA . HIS A 1 89 ? 0.547 -5.284 1.366 1.00 97.31 89 HIS A CA 1
ATOM 637 C C . HIS A 1 89 ? -0.121 -5.009 0.036 1.00 97.31 89 HIS A C 1
ATOM 639 O O . HIS A 1 89 ? -0.427 -5.913 -0.746 1.00 97.31 89 HIS A O 1
ATOM 645 N N . PHE A 1 90 ? -0.298 -3.721 -0.227 1.00 98.50 90 PHE A N 1
ATOM 646 C CA . PHE A 1 90 ? -0.490 -3.202 -1.564 1.00 98.50 90 PHE A CA 1
ATOM 647 C C . PHE A 1 90 ? 0.708 -2.326 -1.908 1.00 98.50 90 PHE A C 1
ATOM 649 O O . PHE A 1 90 ? 1.118 -1.508 -1.091 1.00 98.50 90 PHE A O 1
ATOM 656 N N . HIS A 1 91 ? 1.213 -2.420 -3.131 1.00 98.50 91 HIS A N 1
ATOM 657 C CA . HIS A 1 91 ? 2.204 -1.475 -3.632 1.00 98.50 91 HIS A CA 1
ATOM 658 C C . HIS A 1 91 ? 1.674 -0.769 -4.866 1.00 98.50 91 HIS A C 1
ATOM 660 O O . HIS A 1 91 ? 1.305 -1.417 -5.848 1.00 98.50 91 HIS A O 1
ATOM 666 N N . ALA A 1 92 ? 1.645 0.560 -4.822 1.00 98.44 92 ALA A N 1
ATOM 667 C CA . ALA A 1 92 ? 1.174 1.384 -5.925 1.00 98.44 92 ALA A CA 1
ATOM 668 C C . ALA A 1 92 ? 2.328 1.853 -6.803 1.00 98.44 92 ALA A C 1
ATOM 670 O O . ALA A 1 92 ? 3.175 2.622 -6.357 1.00 98.44 92 ALA A O 1
ATOM 671 N N . TYR A 1 93 ? 2.347 1.386 -8.051 1.00 98.50 93 TYR A N 1
ATOM 672 C CA . TYR A 1 93 ? 3.486 1.551 -8.950 1.00 98.50 93 TYR A CA 1
ATOM 673 C C . TYR A 1 93 ? 3.328 2.756 -9.873 1.00 98.50 93 TYR A C 1
ATOM 675 O O . TYR A 1 93 ? 2.233 3.063 -10.355 1.00 98.50 93 TYR A O 1
ATOM 683 N N . PHE A 1 94 ? 4.451 3.397 -10.178 1.00 97.81 94 PHE A N 1
ATOM 684 C CA . PHE A 1 94 ? 4.555 4.466 -11.160 1.00 97.81 94 PHE A CA 1
ATOM 685 C C . PHE A 1 94 ? 5.914 4.429 -11.865 1.00 97.81 94 PHE A C 1
ATOM 687 O O . PHE A 1 94 ? 6.932 4.089 -11.278 1.00 97.81 94 PHE A O 1
ATOM 694 N N . PHE A 1 95 ? 5.942 4.819 -13.139 1.00 96.38 95 PHE A N 1
ATOM 695 C CA . PHE A 1 95 ? 7.200 4.942 -13.878 1.00 96.38 95 PHE A CA 1
ATOM 696 C C . PHE A 1 95 ? 7.933 6.234 -13.490 1.00 96.38 95 PHE A C 1
ATOM 698 O O . PHE A 1 95 ? 7.346 7.317 -13.512 1.00 96.38 95 PHE A O 1
ATOM 705 N N . GLU A 1 96 ? 9.233 6.137 -13.225 1.00 94.25 96 GLU A N 1
ATOM 706 C CA . GLU A 1 96 ? 10.106 7.201 -12.701 1.00 94.25 96 GLU A CA 1
ATOM 707 C C . GLU A 1 96 ? 10.166 8.420 -13.622 1.00 94.25 96 GLU A C 1
ATOM 709 O O . GLU A 1 96 ? 10.268 9.567 -13.183 1.00 94.25 96 GLU A O 1
ATOM 714 N N . HIS A 1 97 ? 10.090 8.167 -14.927 1.00 95.75 97 HIS A N 1
ATOM 715 C CA . HIS A 1 97 ? 10.188 9.183 -15.972 1.00 95.75 97 HIS A CA 1
ATOM 716 C C . HIS A 1 97 ? 8.834 9.538 -16.596 1.00 95.75 97 HIS A C 1
ATOM 718 O O . HIS A 1 97 ? 8.785 10.229 -17.612 1.00 95.75 97 HIS A O 1
ATOM 724 N N . ASN A 1 98 ? 7.728 9.089 -15.995 1.00 96.75 98 ASN A N 1
ATOM 725 C CA . ASN A 1 98 ? 6.384 9.462 -16.414 1.00 96.75 98 ASN A CA 1
ATOM 726 C C . ASN A 1 98 ? 5.709 10.313 -15.321 1.00 96.75 98 ASN A C 1
ATOM 728 O O . ASN A 1 98 ? 5.145 9.765 -14.368 1.00 96.75 98 ASN A O 1
ATOM 732 N N . PRO A 1 99 ? 5.714 11.653 -15.453 1.00 96.19 99 PRO A N 1
ATOM 733 C CA . PRO A 1 99 ? 5.156 12.534 -14.431 1.00 96.19 99 PRO A CA 1
ATOM 734 C C . PRO A 1 99 ? 3.650 12.333 -14.231 1.00 96.19 99 PRO A C 1
ATOM 736 O O . PRO A 1 99 ? 3.168 12.520 -13.117 1.00 96.19 99 PRO A O 1
ATOM 739 N N . GLN A 1 100 ? 2.916 11.919 -15.270 1.00 94.31 100 GLN A N 1
ATOM 740 C CA . GLN A 1 100 ? 1.486 11.634 -15.159 1.00 94.31 100 GLN A CA 1
ATOM 741 C C . GLN A 1 100 ? 1.244 10.373 -14.323 1.00 94.31 100 GLN A C 1
ATOM 743 O O . GLN A 1 100 ? 0.465 10.418 -13.378 1.00 94.31 100 GLN A O 1
ATOM 748 N N . ALA A 1 101 ? 1.976 9.286 -14.591 1.00 92.44 101 ALA A N 1
ATOM 749 C CA . ALA A 1 101 ? 1.861 8.057 -13.801 1.00 92.44 101 ALA A CA 1
ATOM 750 C C . ALA A 1 101 ? 2.181 8.305 -12.316 1.00 92.44 101 ALA A C 1
ATOM 752 O O . ALA A 1 101 ? 1.446 7.856 -11.436 1.00 92.44 101 ALA A O 1
ATOM 753 N N . LYS A 1 102 ? 3.234 9.087 -12.031 1.00 97.44 102 LYS A N 1
ATOM 754 C CA . LYS A 1 102 ? 3.561 9.496 -10.658 1.00 97.44 102 LYS A CA 1
ATOM 755 C C . LYS A 1 102 ? 2.457 10.364 -10.049 1.00 97.44 102 LYS A C 1
ATOM 757 O O . LYS A 1 102 ? 2.075 10.143 -8.903 1.00 97.44 102 LYS A O 1
ATOM 762 N N . ALA A 1 103 ? 1.905 11.322 -10.795 1.00 96.31 103 ALA A N 1
ATOM 763 C CA . ALA A 1 103 ? 0.803 12.159 -10.320 1.00 96.31 103 ALA A CA 1
ATOM 764 C C . ALA A 1 103 ? -0.453 11.337 -9.979 1.00 96.31 103 ALA A C 1
ATOM 766 O O . ALA A 1 103 ? -1.085 11.599 -8.953 1.00 96.31 103 ALA A O 1
ATOM 767 N N . ASP A 1 104 ? -0.778 10.321 -10.779 1.00 91.50 104 ASP A N 1
ATOM 768 C CA . ASP A 1 104 ? -1.912 9.423 -10.544 1.00 91.50 104 ASP A CA 1
ATOM 769 C C . ASP A 1 104 ? -1.699 8.541 -9.307 1.00 91.50 104 ASP A C 1
ATOM 771 O O . ASP A 1 104 ? -2.594 8.436 -8.462 1.00 91.50 104 ASP A O 1
ATOM 775 N N . ALA A 1 105 ? -0.495 7.990 -9.126 1.00 97.56 105 ALA A N 1
ATOM 776 C CA . ALA A 1 105 ? -0.136 7.243 -7.921 1.00 97.56 105 ALA A CA 1
ATOM 777 C C . ALA A 1 105 ? -0.205 8.129 -6.665 1.00 97.56 105 ALA A C 1
ATOM 779 O O . ALA A 1 105 ? -0.751 7.721 -5.636 1.00 97.56 105 ALA A O 1
ATOM 780 N N . MET A 1 106 ? 0.270 9.376 -6.756 1.00 98.56 106 MET A N 1
ATOM 781 C CA . MET A 1 106 ? 0.183 10.351 -5.665 1.00 98.56 106 MET A CA 1
ATOM 782 C C . MET A 1 106 ? -1.248 10.839 -5.413 1.00 98.56 106 MET A C 1
ATOM 784 O O . MET A 1 106 ? -1.571 11.207 -4.284 1.00 98.56 106 MET A O 1
ATOM 788 N N . ARG A 1 107 ? -2.123 10.849 -6.428 1.00 98.50 107 ARG A N 1
ATOM 789 C CA . ARG A 1 107 ? -3.559 11.108 -6.251 1.00 98.50 107 ARG A CA 1
ATOM 790 C C . ARG A 1 107 ? -4.195 10.018 -5.402 1.00 98.50 107 ARG A C 1
ATOM 792 O O . ARG A 1 107 ? -4.795 10.357 -4.386 1.00 98.50 107 ARG A O 1
ATOM 799 N N . LEU A 1 108 ? -4.003 8.750 -5.768 1.00 98.25 108 LEU A N 1
ATOM 800 C CA . LEU A 1 108 ? -4.522 7.620 -4.995 1.00 98.25 108 LEU A CA 1
ATOM 801 C C . LEU A 1 108 ? -4.028 7.660 -3.541 1.00 98.25 108 LEU A C 1
ATOM 803 O O . LEU A 1 108 ? -4.824 7.504 -2.619 1.00 98.25 108 LEU A O 1
ATOM 807 N N . ARG A 1 109 ? -2.740 7.963 -3.335 1.00 98.75 109 ARG A N 1
ATOM 808 C CA . ARG A 1 109 ? -2.147 8.115 -2.000 1.00 98.75 109 ARG A CA 1
ATOM 809 C C . ARG A 1 109 ? -2.880 9.157 -1.156 1.00 98.75 109 ARG A C 1
ATOM 811 O O . ARG A 1 109 ? -3.210 8.887 -0.007 1.00 98.75 109 ARG A O 1
ATOM 818 N N . ARG A 1 110 ? -3.132 10.350 -1.707 1.00 98.69 110 ARG A N 1
ATOM 819 C CA . ARG A 1 110 ? -3.869 11.405 -0.988 1.00 98.69 110 ARG A CA 1
ATOM 820 C C . ARG A 1 110 ? -5.298 10.976 -0.670 1.00 98.69 110 ARG A C 1
ATOM 822 O O . ARG A 1 110 ? -5.738 11.177 0.449 1.00 98.69 110 ARG A O 1
ATOM 829 N N . GLU A 1 111 ? -5.991 10.359 -1.626 1.00 98.31 111 GLU A N 1
ATOM 830 C CA . GLU A 1 111 ? -7.367 9.887 -1.429 1.00 98.31 111 GLU A CA 1
ATOM 831 C C . GLU A 1 111 ? -7.456 8.821 -0.319 1.00 98.31 111 GLU A C 1
ATOM 833 O O . GLU A 1 111 ? -8.394 8.850 0.478 1.00 98.31 111 GLU A O 1
ATOM 838 N N . LEU A 1 112 ? -6.458 7.933 -0.217 1.00 98.69 112 LEU A N 1
ATOM 839 C CA . LEU A 1 112 ? -6.323 6.975 0.886 1.00 98.69 112 LEU A CA 1
ATOM 840 C C . LEU A 1 112 ? -6.067 7.673 2.227 1.00 98.69 112 LEU A C 1
ATOM 842 O O . LEU A 1 112 ? -6.755 7.374 3.198 1.00 98.69 112 LEU A O 1
ATOM 846 N N . ILE A 1 113 ? -5.130 8.627 2.283 1.00 98.75 113 ILE A N 1
ATOM 847 C CA . ILE A 1 113 ? -4.855 9.408 3.504 1.00 98.75 113 ILE A CA 1
ATOM 848 C C . ILE A 1 113 ? -6.122 10.135 3.971 1.00 98.75 113 ILE A C 1
ATOM 850 O O . ILE A 1 113 ? -6.445 10.102 5.156 1.00 98.75 113 ILE A O 1
ATOM 854 N N . ASP A 1 114 ? -6.874 10.740 3.050 1.00 98.56 114 ASP A N 1
ATOM 855 C CA . ASP A 1 114 ? -8.130 11.417 3.371 1.00 98.56 114 ASP A CA 1
ATOM 856 C C . ASP A 1 114 ? -9.181 10.437 3.920 1.00 98.56 114 ASP A C 1
ATOM 858 O O . ASP A 1 114 ? -9.949 10.801 4.808 1.00 98.56 114 ASP A O 1
ATOM 862 N N . ALA A 1 115 ? -9.237 9.203 3.408 1.00 98.50 115 ALA A N 1
ATOM 863 C CA . ALA A 1 115 ? -10.135 8.162 3.915 1.00 98.50 115 ALA A CA 1
ATOM 864 C C . ALA A 1 115 ? -9.742 7.679 5.318 1.00 98.50 115 ALA A C 1
ATOM 866 O O . ALA A 1 115 ? -10.601 7.567 6.194 1.00 98.50 115 ALA A O 1
ATOM 867 N N . VAL A 1 116 ? -8.443 7.494 5.566 1.00 98.62 116 VAL A N 1
ATOM 868 C CA . VAL A 1 116 ? -7.912 7.180 6.900 1.00 98.62 116 VAL A CA 1
ATOM 869 C C . VAL A 1 116 ? -8.216 8.316 7.880 1.00 98.62 116 VAL A C 1
ATOM 871 O O . VAL A 1 116 ? -8.715 8.068 8.973 1.00 98.62 116 VAL A O 1
ATOM 874 N N . ALA A 1 117 ? -8.012 9.574 7.481 1.00 98.25 117 ALA A N 1
ATOM 875 C CA . ALA A 1 117 ? -8.293 10.740 8.319 1.00 98.25 117 ALA A CA 1
ATOM 876 C C . ALA A 1 117 ? -9.786 10.901 8.666 1.00 98.25 117 ALA A C 1
ATOM 878 O O . ALA A 1 117 ? -10.117 11.467 9.708 1.00 98.25 117 ALA A O 1
ATOM 879 N N . ARG A 1 118 ? -10.695 10.402 7.817 1.00 98.06 118 ARG A N 1
ATOM 880 C CA . ARG A 1 118 ? -12.138 10.331 8.113 1.00 98.06 118 ARG A CA 1
ATOM 881 C C . ARG A 1 118 ? -12.518 9.162 9.024 1.00 98.06 118 ARG A C 1
ATOM 883 O O . ARG A 1 118 ? -13.634 9.154 9.539 1.00 98.06 118 ARG A O 1
ATOM 890 N N . GLY A 1 119 ? -11.612 8.208 9.234 1.00 97.50 119 GLY A N 1
ATOM 891 C CA . GLY A 1 119 ? -11.878 6.980 9.976 1.00 97.50 119 GLY A CA 1
ATOM 892 C C . GLY A 1 119 ? -12.657 5.936 9.174 1.00 97.50 119 GLY A C 1
ATOM 893 O O . GLY A 1 119 ? -13.300 5.081 9.777 1.00 97.50 119 GLY A O 1
ATOM 894 N N . ASP A 1 120 ? -12.618 5.993 7.836 1.00 98.00 120 ASP A N 1
ATOM 895 C CA . ASP A 1 120 ? -13.340 5.042 6.978 1.00 98.00 120 ASP A CA 1
ATOM 896 C C . ASP A 1 120 ? -12.768 3.612 7.121 1.00 98.00 120 ASP A C 1
ATOM 898 O O . ASP A 1 120 ? -13.501 2.624 7.055 1.00 98.00 120 ASP A O 1
ATOM 902 N N . PHE A 1 121 ? -11.452 3.500 7.325 1.00 98.44 121 PHE A N 1
ATOM 903 C CA . PHE A 1 121 ? -10.710 2.261 7.576 1.00 98.44 121 PHE A CA 1
ATOM 904 C C . PHE A 1 121 ? -9.305 2.570 8.116 1.00 98.44 121 PHE A C 1
ATOM 906 O O . PHE A 1 121 ? -8.868 3.721 8.107 1.00 98.44 121 PHE A O 1
ATOM 913 N N . VAL A 1 122 ? -8.577 1.533 8.539 1.00 98.19 122 VAL A N 1
ATOM 914 C CA . VAL A 1 122 ? -7.156 1.629 8.897 1.00 98.19 122 VAL A CA 1
ATOM 915 C C . VAL A 1 122 ? -6.301 1.013 7.792 1.00 98.19 122 VAL A C 1
ATOM 917 O O . VAL A 1 122 ? -6.442 -0.163 7.464 1.00 98.19 122 VAL A O 1
ATOM 920 N N . CYS A 1 123 ? -5.389 1.811 7.243 1.00 98.25 123 CYS A N 1
ATOM 921 C CA . CYS A 1 123 ? -4.231 1.350 6.486 1.00 98.25 123 CYS A CA 1
ATOM 922 C C . CYS A 1 123 ? -3.050 2.285 6.756 1.00 98.25 123 CYS A C 1
ATOM 924 O O . CYS A 1 123 ? -3.242 3.466 7.056 1.00 98.25 123 CYS A O 1
ATOM 926 N N . VAL A 1 124 ? -1.831 1.759 6.675 1.00 98.50 124 VAL A N 1
ATOM 927 C CA . VAL A 1 124 ? -0.609 2.534 6.904 1.00 98.50 124 VAL A CA 1
ATOM 928 C C . VAL A 1 124 ? 0.123 2.704 5.584 1.00 98.50 124 VAL A C 1
ATOM 930 O O . VAL A 1 124 ? 0.392 1.737 4.886 1.00 98.50 124 VAL A O 1
ATOM 933 N N . LEU A 1 125 ? 0.408 3.951 5.229 1.00 98.56 125 LEU A N 1
ATOM 934 C CA . LEU A 1 125 ? 1.092 4.346 4.002 1.00 98.56 125 LEU A CA 1
ATOM 935 C C . LEU A 1 125 ? 1.828 5.668 4.251 1.00 98.56 125 LEU A C 1
ATOM 937 O O . LEU A 1 125 ? 1.388 6.436 5.113 1.00 98.56 125 LEU A O 1
ATOM 941 N N . PRO A 1 126 ? 2.911 5.994 3.521 1.00 98.31 126 PRO A N 1
ATOM 942 C CA . PRO A 1 126 ? 3.641 7.238 3.742 1.00 98.31 126 PRO A CA 1
ATOM 943 C C . PRO A 1 126 ? 2.682 8.426 3.814 1.00 98.31 126 PRO A C 1
ATOM 945 O O . PRO A 1 126 ? 1.902 8.638 2.891 1.00 98.31 126 PRO A O 1
ATOM 948 N N . GLY A 1 127 ? 2.741 9.234 4.874 1.00 97.56 127 GLY A N 1
ATOM 949 C CA . GLY A 1 127 ? 1.910 10.433 5.066 1.00 97.56 127 GLY A CA 1
ATOM 950 C C . GLY A 1 127 ? 0.675 10.290 5.957 1.00 97.56 127 GLY A C 1
ATOM 951 O O . GLY A 1 127 ? 0.086 11.324 6.272 1.00 97.56 127 GLY A O 1
ATOM 952 N N . VAL A 1 128 ? 0.295 9.083 6.391 1.00 98.00 128 VAL A N 1
ATOM 953 C CA . VAL A 1 128 ? -0.605 8.967 7.553 1.00 98.00 128 VAL A CA 1
ATOM 954 C C . VAL A 1 128 ? 0.154 9.300 8.835 1.00 98.00 128 VAL A C 1
ATOM 956 O O . VAL A 1 128 ? 1.371 9.142 8.900 1.00 98.00 128 VAL A O 1
ATOM 959 N N . THR A 1 129 ? -0.561 9.772 9.854 1.00 97.81 129 THR A N 1
ATOM 960 C CA . THR A 1 129 ? 0.037 10.219 11.120 1.00 97.81 129 THR A CA 1
ATOM 961 C C . THR A 1 129 ? -0.625 9.551 12.319 1.00 97.81 129 THR A C 1
ATOM 963 O O . THR A 1 129 ? -1.742 9.036 12.225 1.00 97.81 129 THR A O 1
ATOM 966 N N . ALA A 1 130 ? 0.017 9.623 13.483 1.00 96.81 130 ALA A N 1
ATOM 967 C CA . ALA A 1 130 ? -0.531 9.147 14.751 1.00 96.81 130 ALA A CA 1
ATOM 968 C C . ALA A 1 130 ? -1.804 9.902 15.176 1.00 96.81 130 ALA A C 1
ATOM 970 O O . ALA A 1 130 ? -2.593 9.398 15.973 1.00 96.81 130 ALA A O 1
ATOM 971 N N . ALA A 1 131 ? -2.030 11.104 14.632 1.00 97.06 131 ALA A N 1
ATOM 972 C CA . ALA A 1 131 ? -3.282 11.833 14.817 1.00 97.06 131 ALA A CA 1
ATOM 973 C C . ALA A 1 131 ? -4.450 11.192 14.047 1.00 97.06 131 ALA A C 1
ATOM 975 O O . ALA A 1 131 ? -5.592 11.289 14.488 1.00 97.06 131 ALA A O 1
ATOM 976 N N . MET A 1 132 ? -4.167 10.550 12.909 1.00 97.81 132 MET A N 1
ATOM 977 C CA . MET A 1 132 ? -5.163 9.836 12.104 1.00 97.81 132 MET A CA 1
ATOM 978 C C . MET A 1 132 ? -5.363 8.402 12.610 1.00 97.81 132 MET A C 1
ATOM 980 O O . MET A 1 132 ? -6.487 7.915 12.647 1.00 97.81 132 MET A O 1
ATOM 984 N N . ILE A 1 133 ? -4.278 7.741 13.029 1.00 97.38 133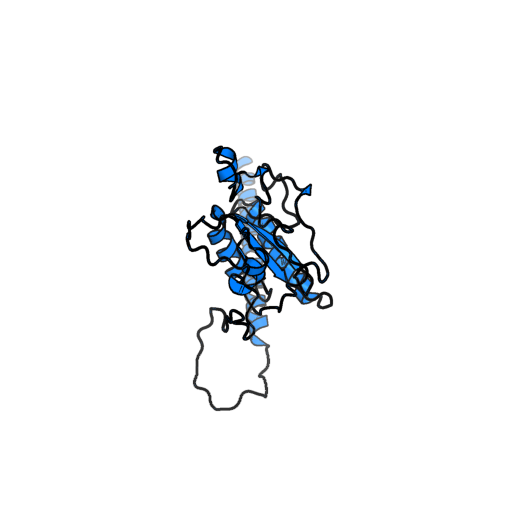 ILE A N 1
ATOM 985 C CA . ILE A 1 133 ? -4.285 6.375 13.562 1.00 97.38 133 ILE A CA 1
ATOM 986 C C . ILE A 1 133 ? -3.633 6.390 14.953 1.00 97.38 133 ILE A C 1
ATOM 988 O O . ILE A 1 133 ? -2.404 6.313 15.061 1.00 97.38 133 ILE A O 1
ATOM 992 N N . PRO A 1 134 ? -4.422 6.491 16.038 1.00 95.56 134 PRO A N 1
ATOM 993 C CA . PRO A 1 134 ? -3.883 6.491 17.392 1.00 95.56 134 PRO A CA 1
ATOM 994 C C . PRO A 1 134 ? -3.040 5.243 17.676 1.00 95.56 134 PRO A C 1
ATOM 996 O O . PRO A 1 134 ? -3.476 4.120 17.439 1.00 95.56 134 PRO A O 1
ATOM 999 N N . GLY A 1 135 ? -1.834 5.444 18.211 1.00 93.25 135 GLY A N 1
ATOM 1000 C CA . GLY A 1 135 ? -0.886 4.363 18.504 1.00 93.25 135 GLY A CA 1
ATOM 1001 C C . GLY A 1 135 ? 0.093 4.045 17.371 1.00 93.25 135 GLY A C 1
ATOM 1002 O O . GLY A 1 135 ? 0.991 3.231 17.574 1.00 93.25 135 GLY A O 1
ATOM 1003 N N . LEU A 1 136 ? -0.023 4.690 16.207 1.00 96.00 136 LEU A N 1
ATOM 1004 C CA . LEU A 1 136 ? 0.944 4.535 15.122 1.00 96.00 136 LEU A CA 1
ATOM 1005 C C . LEU A 1 136 ? 2.311 5.130 15.492 1.00 96.00 136 LEU A C 1
ATOM 1007 O O . LEU A 1 136 ? 2.399 6.272 15.944 1.00 96.00 136 LEU A O 1
ATOM 1011 N N . ASN A 1 137 ? 3.384 4.377 15.242 1.00 94.81 137 ASN A N 1
ATOM 1012 C CA . ASN A 1 137 ? 4.743 4.907 15.243 1.00 94.81 137 ASN A CA 1
ATOM 1013 C C . ASN A 1 137 ? 5.105 5.392 13.830 1.00 94.81 137 ASN A C 1
ATOM 1015 O O . ASN A 1 137 ? 5.458 4.599 12.964 1.00 94.81 137 ASN A O 1
ATOM 1019 N N . GLU A 1 138 ? 5.042 6.704 13.596 1.00 93.88 138 GLU A N 1
ATOM 1020 C CA . GLU A 1 138 ? 5.306 7.293 12.272 1.00 93.88 138 GLU A CA 1
ATOM 1021 C C . GLU A 1 138 ? 6.727 7.027 11.749 1.00 93.88 138 GLU A C 1
ATOM 1023 O O . GLU A 1 138 ? 6.946 7.040 10.541 1.00 93.88 138 GLU A O 1
ATOM 1028 N N . SER A 1 139 ? 7.691 6.748 12.636 1.00 93.88 139 SER A N 1
ATOM 1029 C CA . SER A 1 139 ? 9.074 6.439 12.237 1.00 93.88 139 SER A CA 1
ATOM 1030 C C . SER A 1 139 ? 9.246 5.058 11.594 1.00 93.88 139 SER A C 1
ATOM 1032 O O . SER A 1 139 ? 10.280 4.804 10.983 1.00 93.88 139 SER A O 1
ATOM 1034 N N . GLU A 1 140 ? 8.244 4.183 11.710 1.00 92.00 140 GLU A N 1
ATOM 1035 C CA . GLU A 1 140 ? 8.215 2.847 11.094 1.00 92.00 140 GLU A CA 1
ATOM 1036 C C . GLU A 1 140 ? 7.531 2.852 9.716 1.00 92.00 140 GLU A C 1
ATOM 1038 O O . GLU A 1 140 ? 7.402 1.809 9.076 1.00 92.00 140 GLU A O 1
ATOM 1043 N N . ILE A 1 141 ? 7.049 4.008 9.251 1.00 95.00 141 ILE A N 1
ATOM 1044 C CA . ILE A 1 141 ? 6.402 4.120 7.945 1.00 95.00 141 ILE A CA 1
ATOM 1045 C C . ILE A 1 141 ? 7.474 4.244 6.864 1.00 95.00 141 ILE A C 1
ATOM 1047 O O . ILE A 1 141 ? 8.271 5.185 6.869 1.00 95.00 141 ILE A O 1
ATOM 1051 N N . TRP A 1 142 ? 7.455 3.318 5.906 1.00 92.50 142 TRP A N 1
ATOM 1052 C CA . TRP A 1 142 ? 8.339 3.368 4.748 1.00 92.50 142 TRP A CA 1
ATOM 1053 C C . TRP A 1 142 ? 8.054 4.609 3.882 1.00 92.50 142 TRP A C 1
ATOM 1055 O O . TRP A 1 142 ? 6.889 4.988 3.700 1.00 92.50 142 TRP A O 1
ATOM 1065 N N . PRO A 1 143 ? 9.096 5.290 3.368 1.00 96.38 143 PRO A N 1
ATOM 1066 C CA . PRO A 1 143 ? 8.924 6.434 2.484 1.00 96.38 143 PRO A CA 1
ATOM 1067 C C . PRO A 1 143 ? 8.387 6.005 1.109 1.00 96.38 143 PRO A C 1
ATOM 1069 O O . PRO A 1 143 ? 8.204 4.830 0.815 1.00 96.38 143 PRO A O 1
ATOM 1072 N N . ILE A 1 144 ? 8.115 6.990 0.254 1.00 98.19 144 ILE A N 1
ATOM 1073 C CA . ILE A 1 144 ? 7.869 6.730 -1.168 1.00 98.19 144 ILE A CA 1
ATOM 1074 C C . ILE A 1 144 ? 9.218 6.458 -1.833 1.00 98.19 144 ILE A C 1
ATOM 1076 O O . ILE A 1 144 ? 10.138 7.266 -1.683 1.00 98.19 144 ILE A O 1
ATOM 1080 N N . ASP A 1 145 ? 9.301 5.388 -2.615 1.00 97.62 145 ASP A N 1
ATOM 1081 C CA . ASP A 1 145 ? 10.473 5.067 -3.416 1.00 97.62 145 ASP A CA 1
ATOM 1082 C C . ASP A 1 145 ? 10.295 5.599 -4.835 1.00 97.62 145 ASP A C 1
ATOM 1084 O O . ASP A 1 145 ? 9.408 5.188 -5.581 1.00 97.62 145 ASP A O 1
ATOM 1088 N N . ASP A 1 146 ? 11.156 6.532 -5.228 1.00 97.12 146 ASP A N 1
ATOM 1089 C CA . ASP A 1 146 ? 11.098 7.181 -6.541 1.00 97.12 146 ASP A CA 1
ATOM 1090 C C . ASP A 1 146 ? 11.737 6.360 -7.675 1.00 97.12 146 ASP A C 1
ATOM 1092 O O . ASP A 1 146 ? 11.867 6.858 -8.793 1.00 97.12 146 ASP A O 1
ATOM 1096 N N . GLY A 1 147 ? 12.124 5.115 -7.397 1.00 96.69 147 GLY A N 1
ATOM 1097 C CA . GLY A 1 147 ? 12.704 4.175 -8.350 1.00 96.69 147 GLY A CA 1
ATOM 1098 C C . GLY A 1 147 ? 12.727 2.743 -7.809 1.00 96.69 147 GLY A C 1
ATOM 1099 O O . GLY A 1 147 ? 12.152 2.489 -6.749 1.00 96.69 147 GLY A O 1
ATOM 1100 N N . PRO A 1 148 ? 13.390 1.811 -8.515 1.00 96.62 148 PRO A N 1
ATOM 1101 C CA . PRO A 1 148 ? 13.394 0.399 -8.150 1.00 96.62 148 PRO A CA 1
ATOM 1102 C C . PRO A 1 148 ? 14.092 0.157 -6.808 1.00 96.62 148 PRO A C 1
ATOM 1104 O O . PRO A 1 148 ? 15.202 0.647 -6.581 1.00 96.62 148 PRO A O 1
ATOM 1107 N N . ILE A 1 149 ? 13.465 -0.637 -5.943 1.00 94.31 149 ILE A N 1
ATOM 1108 C CA . ILE A 1 149 ? 14.007 -1.052 -4.645 1.00 94.31 149 ILE A CA 1
ATOM 1109 C C . ILE A 1 149 ? 13.432 -2.414 -4.247 1.00 94.31 149 ILE A C 1
ATOM 1111 O O . ILE A 1 149 ? 12.264 -2.707 -4.515 1.00 94.31 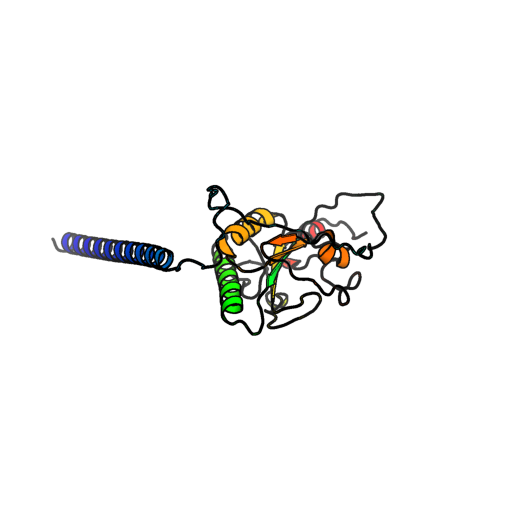149 ILE A O 1
ATOM 1115 N N . GLY A 1 150 ? 14.247 -3.253 -3.602 1.00 92.62 150 GLY A N 1
ATOM 1116 C CA . GLY A 1 150 ? 13.833 -4.606 -3.226 1.00 92.62 150 GLY A CA 1
ATOM 1117 C C . GLY A 1 150 ? 13.301 -5.372 -4.445 1.00 92.62 150 GLY A C 1
ATOM 1118 O O . GLY A 1 150 ? 13.918 -5.295 -5.511 1.00 92.62 150 GLY A O 1
ATOM 1119 N N . PRO A 1 151 ? 12.155 -6.069 -4.344 1.00 93.44 151 PRO A N 1
ATOM 1120 C CA . PRO A 1 151 ? 11.602 -6.805 -5.474 1.00 93.44 151 PRO A CA 1
ATOM 1121 C C . PRO A 1 151 ? 10.880 -5.931 -6.508 1.00 93.44 151 PRO A C 1
ATOM 1123 O O . PRO A 1 151 ? 10.409 -6.438 -7.534 1.00 93.44 151 PRO A O 1
ATOM 1126 N N . HIS A 1 152 ? 10.741 -4.632 -6.238 1.00 96.50 152 HIS A N 1
ATOM 1127 C CA . HIS A 1 152 ? 9.909 -3.729 -7.015 1.00 96.50 152 HIS A CA 1
ATOM 1128 C C . HIS A 1 152 ? 10.716 -3.103 -8.166 1.00 96.50 152 HIS A C 1
ATOM 1130 O O . HIS A 1 152 ? 11.702 -2.404 -7.929 1.00 96.50 152 HIS A O 1
ATOM 1136 N N . PRO A 1 153 ? 10.310 -3.327 -9.430 1.00 96.75 153 PRO A N 1
ATOM 1137 C CA . PRO A 1 153 ? 11.088 -2.949 -10.610 1.00 96.75 153 PRO A CA 1
ATOM 1138 C C . PRO A 1 153 ? 10.916 -1.487 -11.034 1.00 96.75 153 PRO A C 1
ATOM 1140 O O . PRO A 1 153 ? 11.533 -1.081 -12.016 1.00 96.75 153 PRO A O 1
ATOM 1143 N N . VAL A 1 154 ? 10.033 -0.736 -10.369 1.00 98.06 154 VAL A N 1
ATOM 1144 C CA . VAL A 1 154 ? 9.749 0.676 -10.640 1.00 98.06 154 VAL A CA 1
ATOM 1145 C C . VAL A 1 154 ? 9.486 1.435 -9.340 1.00 98.06 154 VAL A C 1
ATOM 1147 O O . VAL A 1 154 ? 9.301 0.810 -8.294 1.00 98.06 154 VAL A O 1
ATOM 1150 N N . GLY A 1 155 ? 9.409 2.764 -9.416 1.00 98.25 155 GLY A N 1
ATOM 1151 C CA . GLY A 1 155 ? 8.955 3.611 -8.311 1.00 98.25 155 GLY A CA 1
ATOM 1152 C C . GLY A 1 155 ? 7.605 3.173 -7.727 1.00 98.25 155 GLY A C 1
ATOM 1153 O O . GLY A 1 155 ? 6.675 2.798 -8.452 1.00 98.25 155 GLY A O 1
ATOM 1154 N N . GLN A 1 156 ? 7.505 3.197 -6.398 1.00 98.38 156 GLN A N 1
ATOM 1155 C CA . GLN A 1 156 ? 6.381 2.628 -5.661 1.00 98.38 156 GLN A CA 1
ATOM 1156 C C . GLN A 1 156 ? 6.180 3.271 -4.282 1.00 98.38 156 GLN A C 1
ATOM 1158 O O . GLN A 1 156 ? 7.028 4.005 -3.777 1.00 98.38 156 GLN A O 1
ATOM 1163 N N . TYR A 1 157 ? 5.039 2.993 -3.658 1.00 98.62 157 TYR A N 1
ATOM 1164 C CA . TYR A 1 157 ? 4.892 3.115 -2.209 1.00 98.62 157 TYR A CA 1
ATOM 1165 C C . TYR A 1 157 ? 4.035 1.979 -1.656 1.00 98.62 157 TYR A C 1
ATOM 1167 O O . TYR A 1 157 ? 3.091 1.522 -2.311 1.00 98.62 157 TYR A O 1
ATOM 1175 N N . GLU A 1 158 ? 4.358 1.578 -0.431 1.00 97.94 158 GLU A N 1
ATOM 1176 C CA . GLU A 1 158 ? 3.663 0.533 0.310 1.00 97.94 158 GLU A CA 1
ATOM 1177 C C . GLU A 1 158 ? 2.392 1.074 0.982 1.00 97.94 158 GLU A C 1
ATOM 1179 O O . GLU A 1 158 ? 2.331 2.217 1.450 1.00 97.94 158 GLU A O 1
ATOM 1184 N N . ILE A 1 159 ? 1.365 0.229 1.026 1.00 98.62 159 ILE A N 1
ATOM 1185 C CA . ILE A 1 159 ? 0.147 0.397 1.808 1.00 98.62 159 ILE A CA 1
ATOM 1186 C C . ILE A 1 159 ? -0.061 -0.907 2.582 1.00 98.62 159 ILE A C 1
ATOM 1188 O O . ILE A 1 159 ? -0.490 -1.919 2.021 1.00 98.62 159 ILE A O 1
ATOM 1192 N N . TRP A 1 160 ? 0.216 -0.878 3.878 1.00 98.06 160 TRP A N 1
ATOM 1193 C CA . TRP A 1 160 ? -0.077 -1.980 4.782 1.00 98.06 160 TRP A CA 1
ATOM 1194 C C . TRP A 1 160 ? -1.531 -1.949 5.236 1.00 98.06 160 TRP A C 1
ATOM 1196 O O . TRP A 1 160 ? -2.079 -0.889 5.565 1.00 98.06 160 TRP A O 1
ATOM 1206 N N . VAL A 1 161 ? -2.160 -3.122 5.268 1.00 98.06 161 VAL A N 1
ATOM 1207 C CA . VAL A 1 161 ? -3.565 -3.287 5.640 1.00 98.06 161 VAL A CA 1
ATOM 1208 C C . VAL A 1 161 ? -3.728 -4.537 6.501 1.00 98.06 161 VAL A C 1
ATOM 1210 O O . VAL A 1 161 ? -3.356 -5.624 6.056 1.00 98.06 161 VAL A O 1
ATOM 1213 N N . PRO A 1 162 ? -4.323 -4.427 7.697 1.00 96.19 162 PRO A N 1
ATOM 1214 C CA . PRO A 1 162 ? -4.645 -5.596 8.496 1.00 96.19 162 PRO A CA 1
ATOM 1215 C C . PRO A 1 162 ? -5.975 -6.214 8.023 1.00 96.19 162 PRO A C 1
ATOM 1217 O O . PRO A 1 162 ? -6.808 -5.542 7.398 1.00 96.19 162 PRO A O 1
ATOM 1220 N N . ASP A 1 163 ? -6.186 -7.502 8.286 1.00 94.44 163 ASP A N 1
ATOM 1221 C CA . ASP A 1 163 ? -7.305 -8.287 7.747 1.00 94.44 163 ASP A CA 1
ATOM 1222 C C . ASP A 1 163 ? -8.681 -7.688 8.047 1.00 94.44 163 ASP A C 1
ATOM 1224 O O . ASP A 1 163 ? -9.582 -7.744 7.205 1.00 94.44 163 ASP A O 1
ATOM 1228 N N . GLU A 1 164 ? -8.835 -7.033 9.197 1.00 95.44 164 GLU A N 1
ATOM 1229 C CA . GLU A 1 164 ? -10.107 -6.445 9.619 1.00 95.44 164 GLU A CA 1
ATOM 1230 C C . GLU A 1 164 ? -10.542 -5.281 8.725 1.00 95.44 164 GLU A C 1
ATOM 1232 O O . GLU A 1 164 ? -11.732 -4.969 8.638 1.00 95.44 164 GLU A O 1
ATOM 1237 N N . HIS A 1 165 ? -9.585 -4.647 8.045 1.00 97.94 165 HIS A N 1
ATOM 1238 C CA . HIS A 1 165 ? -9.817 -3.518 7.150 1.00 97.94 165 HIS A CA 1
ATOM 1239 C C . HIS A 1 165 ? -9.596 -3.860 5.673 1.00 97.94 165 HIS A C 1
ATOM 1241 O O . HIS A 1 165 ? -9.902 -3.030 4.811 1.00 97.94 165 HIS A O 1
ATOM 1247 N N . LEU A 1 166 ? -9.156 -5.085 5.356 1.00 97.62 166 LEU A N 1
ATOM 1248 C CA . LEU A 1 166 ? -8.828 -5.494 3.990 1.00 97.62 166 LEU A CA 1
ATOM 1249 C C . LEU A 1 166 ? -9.982 -5.256 3.015 1.00 97.62 166 LEU A C 1
ATOM 1251 O O . LEU A 1 166 ? -9.781 -4.656 1.963 1.00 97.62 166 LEU A O 1
ATOM 1255 N N . ALA A 1 167 ? -11.196 -5.698 3.353 1.00 97.75 167 ALA A N 1
ATOM 1256 C CA . ALA A 1 167 ? -12.340 -5.584 2.449 1.00 97.75 167 ALA A CA 1
ATOM 1257 C C . ALA A 1 167 ? -12.683 -4.119 2.119 1.00 97.75 167 ALA A C 1
ATOM 1259 O O . ALA A 1 167 ? -12.994 -3.799 0.967 1.00 97.75 167 ALA A O 1
ATOM 1260 N N . ALA A 1 168 ? -12.595 -3.226 3.110 1.00 98.19 168 ALA A N 1
ATOM 1261 C CA . ALA A 1 168 ? -12.868 -1.802 2.940 1.00 98.19 168 ALA A CA 1
ATOM 1262 C C . ALA A 1 168 ? -11.789 -1.123 2.082 1.00 98.19 168 ALA A C 1
ATOM 1264 O O . ALA A 1 168 ? -12.117 -0.441 1.109 1.00 98.19 168 ALA A O 1
ATOM 1265 N N . VAL A 1 169 ? -10.511 -1.374 2.385 1.00 98.62 169 VAL A N 1
ATOM 1266 C CA . VAL A 1 169 ? -9.379 -0.799 1.642 1.00 98.62 169 VAL A CA 1
ATOM 1267 C C . VAL A 1 169 ? -9.326 -1.334 0.211 1.00 98.62 169 VAL A C 1
ATOM 1269 O O . VAL A 1 169 ? -9.193 -0.554 -0.730 1.00 98.62 169 VAL A O 1
ATOM 1272 N N . MET A 1 170 ? -9.507 -2.643 0.016 1.00 97.75 170 MET A N 1
ATOM 1273 C CA . MET A 1 170 ? -9.577 -3.267 -1.309 1.00 97.75 170 MET A CA 1
ATOM 1274 C C . MET A 1 170 ? -10.690 -2.633 -2.151 1.00 97.75 170 MET A C 1
ATOM 1276 O O . MET A 1 170 ? -10.445 -2.211 -3.281 1.00 97.75 170 MET A O 1
ATOM 1280 N N . SER A 1 171 ? -11.898 -2.500 -1.590 1.00 95.50 171 SER A N 1
ATOM 1281 C CA . SER A 1 171 ? -13.032 -1.874 -2.284 1.00 95.50 171 SER A CA 1
ATOM 1282 C C . SER A 1 171 ? -12.728 -0.426 -2.674 1.00 95.50 171 SER A C 1
ATOM 1284 O O . SER A 1 171 ? -13.015 -0.014 -3.799 1.00 95.50 171 SER A O 1
ATOM 1286 N N . PHE A 1 172 ? -12.095 0.332 -1.774 1.00 97.62 172 PHE A N 1
ATOM 1287 C CA . PHE A 1 172 ? -11.662 1.697 -2.048 1.00 97.62 172 PHE A CA 1
ATOM 1288 C C . PHE A 1 172 ? -10.657 1.743 -3.207 1.00 97.62 172 PHE A C 1
ATOM 1290 O O . PHE A 1 172 ? -10.883 2.434 -4.199 1.00 97.62 172 PHE A O 1
ATOM 1297 N N . ILE A 1 173 ? -9.581 0.955 -3.152 1.00 97.06 173 ILE A N 1
ATOM 1298 C CA . ILE A 1 173 ? -8.554 0.924 -4.204 1.00 97.06 173 ILE A CA 1
ATOM 1299 C C . ILE A 1 173 ? -9.160 0.505 -5.552 1.00 97.06 173 ILE A C 1
ATOM 1301 O O . ILE A 1 173 ? -8.860 1.120 -6.578 1.00 97.06 173 ILE A O 1
ATOM 1305 N N . MET A 1 174 ? -10.054 -0.489 -5.576 1.00 91.00 174 MET A N 1
ATOM 1306 C CA . MET A 1 174 ? -10.723 -0.937 -6.804 1.00 91.00 174 MET A CA 1
ATOM 1307 C C . MET A 1 174 ? -11.461 0.202 -7.519 1.00 91.00 174 MET A C 1
ATOM 1309 O O . MET A 1 174 ? -11.381 0.293 -8.747 1.00 91.00 174 MET A O 1
ATOM 1313 N N . ILE A 1 175 ? -12.133 1.073 -6.762 1.00 91.19 175 ILE A N 1
ATOM 1314 C CA . ILE A 1 175 ? -12.901 2.212 -7.284 1.00 91.19 175 ILE A CA 1
ATOM 1315 C C . ILE A 1 175 ? -11.982 3.389 -7.646 1.00 91.19 175 ILE A C 1
ATOM 1317 O O . ILE A 1 175 ? -12.183 4.032 -8.675 1.00 91.19 175 ILE A O 1
ATOM 1321 N N . HIS A 1 176 ? -10.963 3.667 -6.829 1.00 91.62 176 HIS A N 1
ATOM 1322 C CA . HIS A 1 176 ? -10.225 4.933 -6.869 1.00 91.62 176 HIS A CA 1
ATOM 1323 C C . HIS A 1 176 ? -8.907 4.899 -7.655 1.00 91.62 176 HIS A C 1
ATOM 1325 O O . HIS A 1 176 ? -8.450 5.948 -8.126 1.00 91.62 176 HIS A O 1
ATOM 1331 N N . ARG A 1 177 ? -8.289 3.724 -7.850 1.00 94.25 177 ARG A N 1
ATOM 1332 C CA . ARG A 1 177 ? -6.926 3.620 -8.418 1.00 94.25 177 ARG A CA 1
ATOM 1333 C C . ARG A 1 177 ? -6.777 4.167 -9.843 1.00 94.25 177 ARG A C 1
ATOM 1335 O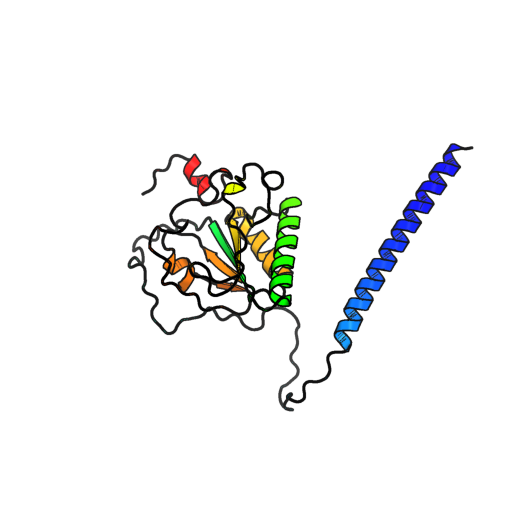 O . ARG A 1 177 ? -5.680 4.555 -10.227 1.00 94.25 177 ARG A O 1
ATOM 1342 N N . GLY A 1 178 ? -7.852 4.215 -10.631 1.00 91.88 178 GLY A N 1
ATOM 1343 C CA . GLY A 1 178 ? -7.769 4.560 -12.054 1.00 91.88 178 GLY A CA 1
ATOM 1344 C C . GLY A 1 178 ? -6.818 3.617 -12.804 1.00 91.88 178 GLY A C 1
ATOM 1345 O O . GLY A 1 178 ? -6.986 2.399 -12.744 1.00 91.88 178 GLY A O 1
ATOM 1346 N N . GLU A 1 179 ? -5.807 4.187 -13.462 1.00 88.69 179 GLU A N 1
ATOM 1347 C CA . GLU A 1 179 ? -4.789 3.457 -14.237 1.00 88.69 179 GLU A CA 1
ATOM 1348 C C . GLU A 1 179 ? -3.575 3.001 -13.400 1.00 88.69 179 GLU A C 1
ATOM 1350 O O . GLU A 1 179 ? -2.664 2.362 -13.928 1.00 88.69 179 GLU A O 1
ATOM 1355 N N . VAL A 1 180 ? -3.537 3.312 -12.097 1.00 92.88 180 VAL A N 1
ATOM 1356 C CA . VAL A 1 180 ? -2.435 2.900 -11.215 1.00 92.88 180 VAL A CA 1
ATOM 1357 C C . VAL A 1 180 ? -2.431 1.377 -11.085 1.00 92.88 180 VAL A C 1
ATOM 1359 O O . VAL A 1 180 ? -3.437 0.765 -10.717 1.00 92.88 180 VAL A O 1
ATOM 1362 N N . SER A 1 181 ? -1.282 0.773 -11.389 1.00 96.44 181 SER A N 1
ATOM 1363 C CA . SER A 1 181 ? -1.058 -0.663 -11.220 1.00 96.44 181 SER A CA 1
ATOM 1364 C C . SER A 1 181 ? -0.700 -0.954 -9.768 1.00 96.44 181 SER A C 1
ATOM 1366 O O . SER A 1 181 ? 0.171 -0.291 -9.203 1.00 96.44 181 SER A O 1
ATOM 1368 N N . ILE A 1 182 ? -1.388 -1.923 -9.168 1.00 97.88 182 ILE A N 1
ATOM 1369 C CA . ILE A 1 182 ? -1.239 -2.258 -7.751 1.00 97.88 182 ILE A CA 1
ATOM 1370 C C . ILE A 1 182 ? -0.831 -3.723 -7.625 1.00 97.88 182 ILE A C 1
ATOM 1372 O O . ILE A 1 182 ? -1.599 -4.598 -8.034 1.00 97.88 182 ILE A O 1
ATOM 1376 N N . LEU A 1 183 ? 0.339 -3.983 -7.044 1.00 98.00 183 LEU A N 1
ATOM 1377 C CA . LEU A 1 183 ? 0.686 -5.306 -6.523 1.00 98.00 183 LEU A CA 1
ATOM 1378 C C . LEU A 1 183 ? -0.076 -5.507 -5.213 1.00 98.00 183 LEU A C 1
ATOM 1380 O O . LEU A 1 183 ? -0.073 -4.608 -4.382 1.00 98.00 183 LEU A O 1
ATOM 1384 N N . PHE A 1 184 ? -0.705 -6.659 -5.019 1.00 97.19 184 PHE A N 1
ATOM 1385 C CA . PHE A 1 184 ? -1.364 -7.044 -3.775 1.00 97.19 184 PHE A CA 1
ATOM 1386 C C . PHE A 1 184 ? -0.884 -8.430 -3.356 1.00 97.19 184 PHE A C 1
ATOM 1388 O O . PHE A 1 184 ? -0.979 -9.370 -4.146 1.00 97.19 184 PHE A O 1
ATOM 1395 N N . HIS A 1 185 ? -0.391 -8.576 -2.132 1.00 93.44 185 HIS A N 1
ATOM 1396 C CA . HIS A 1 185 ? 0.034 -9.870 -1.610 1.00 93.44 185 HIS A CA 1
ATOM 1397 C C . HIS A 1 185 ? -0.205 -9.986 -0.100 1.00 93.44 185 HIS A C 1
ATOM 1399 O O . HIS A 1 185 ? -0.318 -8.972 0.596 1.00 93.44 185 HIS A O 1
ATOM 1405 N N . PRO A 1 186 ? -0.317 -11.221 0.418 1.00 90.38 186 PRO A N 1
ATOM 1406 C CA . PRO A 1 186 ? -0.336 -11.453 1.856 1.00 90.38 186 PRO A CA 1
ATOM 1407 C C . PRO A 1 186 ? 1.038 -11.207 2.492 1.00 90.38 186 PRO A C 1
ATOM 1409 O O . PRO A 1 186 ? 2.053 -11.190 1.799 1.00 90.38 186 PRO A O 1
ATOM 1412 N N . LEU A 1 187 ? 1.064 -11.059 3.813 1.00 87.19 187 LEU A N 1
ATOM 1413 C CA . LEU A 1 187 ? 2.279 -11.136 4.621 1.00 87.19 187 LEU A CA 1
ATOM 1414 C C . LEU A 1 187 ? 2.256 -12.429 5.432 1.00 87.19 187 LEU A C 1
ATOM 1416 O O . LEU A 1 187 ? 1.454 -12.576 6.343 1.00 87.19 187 LEU A O 1
ATOM 1420 N N . THR A 1 188 ? 3.119 -13.374 5.095 1.00 80.88 188 THR A N 1
ATOM 1421 C CA . THR A 1 188 ? 3.335 -14.637 5.808 1.00 80.88 188 THR A CA 1
ATOM 1422 C C . THR A 1 188 ? 4.832 -14.859 5.976 1.00 80.88 188 THR A C 1
ATOM 1424 O O . THR A 1 188 ? 5.623 -14.125 5.402 1.00 80.88 188 THR A O 1
ATOM 1427 N N . GLN A 1 189 ? 5.245 -15.926 6.664 1.00 75.56 189 GLN A N 1
ATOM 1428 C CA . GLN A 1 189 ? 6.669 -16.252 6.829 1.00 75.56 189 GLN A CA 1
ATOM 1429 C C . GLN A 1 189 ? 7.397 -16.590 5.508 1.00 75.56 189 GLN A C 1
ATOM 1431 O O . GLN A 1 189 ? 8.626 -16.644 5.483 1.00 75.56 189 GLN A O 1
ATOM 1436 N N . SER A 1 190 ? 6.663 -16.802 4.411 1.00 76.50 190 SER A N 1
ATOM 1437 C CA . SER A 1 190 ? 7.194 -17.187 3.099 1.00 76.50 190 SER A CA 1
ATOM 1438 C C . SER A 1 190 ? 7.229 -15.995 2.134 1.00 76.50 190 SER A C 1
ATOM 1440 O O . SER A 1 190 ? 6.459 -15.950 1.171 1.00 76.50 190 SER A O 1
ATOM 1442 N N . CYS A 1 191 ? 8.134 -15.035 2.368 1.00 79.25 191 CYS A N 1
ATOM 1443 C CA . CYS A 1 191 ? 8.223 -13.792 1.586 1.00 79.25 191 CYS A CA 1
ATOM 1444 C C . CYS A 1 191 ? 8.273 -14.025 0.073 1.00 79.25 191 CYS A C 1
ATOM 1446 O O . CYS A 1 191 ? 7.606 -13.318 -0.687 1.00 79.25 191 CYS A O 1
ATOM 1448 N N . ILE A 1 192 ? 9.069 -15.001 -0.382 1.00 80.38 192 ILE A N 1
ATOM 1449 C CA . ILE A 1 192 ? 9.235 -15.263 -1.815 1.00 80.38 192 ILE A CA 1
ATOM 1450 C C . ILE A 1 192 ? 7.909 -15.742 -2.402 1.00 80.38 192 ILE A C 1
ATOM 1452 O O . ILE A 1 192 ? 7.514 -15.286 -3.475 1.00 80.38 192 ILE A O 1
ATOM 1456 N N . GLU A 1 193 ? 7.195 -16.629 -1.707 1.00 79.38 193 GLU A N 1
ATOM 1457 C CA . GLU A 1 193 ? 5.897 -17.143 -2.154 1.00 79.38 193 GLU A CA 1
ATOM 1458 C C . GLU A 1 193 ? 4.814 -16.064 -2.147 1.00 79.38 193 GLU A C 1
ATOM 1460 O O . GLU A 1 193 ? 4.004 -16.003 -3.077 1.00 79.38 193 GLU A O 1
ATOM 1465 N N . ASP A 1 194 ? 4.836 -15.187 -1.145 1.00 82.69 194 ASP A N 1
ATOM 1466 C CA . ASP A 1 194 ? 3.911 -14.064 -1.020 1.00 82.69 194 ASP A CA 1
ATOM 1467 C C . ASP A 1 194 ? 4.025 -13.109 -2.210 1.00 82.69 194 ASP A C 1
ATOM 1469 O O . ASP A 1 194 ? 3.022 -12.790 -2.846 1.00 82.69 194 ASP A O 1
ATOM 1473 N N . HIS A 1 195 ? 5.250 -12.762 -2.604 1.00 87.50 195 HIS A N 1
ATOM 1474 C CA . HIS A 1 195 ? 5.516 -11.880 -3.743 1.00 87.50 195 HIS A CA 1
ATOM 1475 C C . HIS A 1 195 ? 5.415 -12.578 -5.109 1.00 87.50 195 HIS A C 1
ATOM 1477 O O . HIS A 1 195 ? 5.497 -11.918 -6.147 1.00 87.50 195 HIS A O 1
ATOM 1483 N N . SER A 1 196 ? 5.244 -13.902 -5.147 1.00 81.75 196 SER A N 1
ATOM 1484 C CA . SER A 1 196 ? 5.237 -14.677 -6.390 1.00 81.75 196 SER A CA 1
ATOM 1485 C C . SER A 1 196 ? 3.929 -15.437 -6.605 1.00 81.75 196 SER A C 1
ATOM 1487 O O . SER A 1 196 ? 3.034 -14.939 -7.282 1.00 81.75 196 SER A O 1
ATOM 1489 N N . GLY A 1 197 ? 3.804 -16.643 -6.052 1.00 76.62 197 GLY A N 1
ATOM 1490 C CA . GLY A 1 197 ? 2.667 -17.536 -6.265 1.00 76.62 197 GLY A CA 1
ATOM 1491 C C . GLY A 1 197 ? 1.370 -17.059 -5.612 1.00 76.62 197 GLY A C 1
ATOM 1492 O O . GLY A 1 197 ? 0.293 -17.426 -6.081 1.00 76.62 197 GLY A O 1
ATOM 1493 N N . ARG A 1 198 ? 1.457 -16.241 -4.557 1.00 82.50 198 ARG A N 1
ATOM 1494 C CA . ARG A 1 198 ? 0.299 -15.720 -3.807 1.00 82.50 198 ARG A CA 1
ATOM 1495 C C . ARG A 1 198 ? -0.020 -14.258 -4.142 1.00 82.50 198 ARG A C 1
ATOM 1497 O O . ARG A 1 198 ? -1.036 -13.736 -3.685 1.00 82.50 198 ARG A O 1
ATOM 1504 N N . ALA A 1 199 ? 0.813 -13.617 -4.961 1.00 86.88 199 ALA A N 1
ATOM 1505 C CA . ALA A 1 199 ? 0.622 -12.246 -5.402 1.00 86.88 199 ALA A CA 1
ATOM 1506 C C . ALA A 1 199 ? -0.502 -12.122 -6.440 1.00 86.88 199 ALA A C 1
ATOM 1508 O O . ALA A 1 199 ? -0.691 -12.955 -7.331 1.00 86.88 199 ALA A O 1
ATOM 1509 N N . MET A 1 200 ? -1.221 -11.010 -6.367 1.00 90.81 200 MET A N 1
ATOM 1510 C CA . MET A 1 200 ? -2.276 -10.613 -7.290 1.00 90.81 200 MET A CA 1
ATOM 1511 C C . MET A 1 200 ? -2.055 -9.172 -7.748 1.00 90.81 200 MET A C 1
ATOM 1513 O O . MET A 1 200 ? -1.308 -8.414 -7.136 1.00 90.81 200 MET A O 1
ATOM 1517 N N . TRP A 1 201 ? -2.708 -8.789 -8.844 1.00 94.38 201 TRP A N 1
ATOM 1518 C CA . TRP A 1 201 ? -2.558 -7.459 -9.430 1.00 94.38 201 TRP A CA 1
ATOM 1519 C C . TRP A 1 201 ? -3.910 -6.812 -9.708 1.00 94.38 201 TRP A C 1
ATOM 1521 O O . TRP A 1 201 ? -4.799 -7.437 -10.291 1.00 94.38 201 TRP A O 1
ATOM 1531 N N . LEU A 1 202 ? -4.040 -5.533 -9.349 1.00 91.81 202 LEU A N 1
ATOM 1532 C CA . LEU A 1 202 ? -5.110 -4.667 -9.838 1.00 91.81 202 LEU A CA 1
ATOM 1533 C C . LEU A 1 202 ? -4.541 -3.786 -10.955 1.00 91.81 202 LEU A C 1
ATOM 1535 O O . LEU A 1 202 ? -3.783 -2.855 -10.697 1.00 91.81 202 LEU A O 1
ATOM 1539 N N . GLY A 1 203 ? -4.942 -4.058 -12.197 1.00 88.56 203 GLY A N 1
ATOM 1540 C CA . GLY A 1 203 ? -4.361 -3.421 -13.385 1.00 88.56 203 GLY A CA 1
ATOM 1541 C C . GLY A 1 203 ? -3.208 -4.233 -13.996 1.00 88.56 203 GLY A C 1
ATOM 1542 O O . GLY A 1 203 ? -3.052 -5.411 -13.668 1.00 88.56 203 GLY A O 1
ATOM 1543 N N . PRO A 1 204 ? -2.446 -3.644 -14.937 1.00 87.69 204 PRO A N 1
ATOM 1544 C CA . PRO A 1 204 ? -1.322 -4.312 -15.585 1.00 87.69 204 PRO A CA 1
ATOM 1545 C C . PRO A 1 204 ? -0.243 -4.775 -14.587 1.00 87.69 204 PRO A C 1
ATOM 1547 O O . PRO A 1 204 ? 0.233 -3.975 -13.784 1.00 87.69 204 PRO A O 1
ATOM 1550 N N . PRO A 1 205 ? 0.172 -6.050 -14.627 1.00 90.88 205 PRO A N 1
ATOM 1551 C CA . PRO A 1 205 ? 1.194 -6.564 -13.726 1.00 90.88 205 PRO A CA 1
ATOM 1552 C C . PRO A 1 205 ? 2.607 -6.148 -14.142 1.00 90.88 205 PRO A C 1
ATOM 1554 O O . PRO A 1 205 ? 2.918 -6.073 -15.334 1.00 90.88 205 PRO A O 1
ATOM 1557 N N . PHE A 1 206 ? 3.489 -5.997 -13.156 1.00 91.75 206 PHE A N 1
ATOM 1558 C CA . PHE A 1 206 ? 4.930 -5.897 -13.370 1.00 91.75 206 PHE A CA 1
ATOM 1559 C C . PHE A 1 206 ? 5.613 -7.221 -13.034 1.00 91.75 206 PHE A C 1
ATOM 1561 O O . PHE A 1 206 ? 5.185 -7.964 -12.151 1.00 91.75 206 PHE A O 1
ATOM 1568 N N . ARG A 1 207 ? 6.707 -7.521 -13.737 1.00 90.19 207 ARG A N 1
ATOM 1569 C CA . ARG A 1 207 ? 7.583 -8.627 -13.352 1.00 90.19 207 ARG A CA 1
ATOM 1570 C C . ARG A 1 207 ? 8.467 -8.166 -12.197 1.00 90.19 207 ARG A C 1
ATOM 1572 O O . ARG A 1 207 ? 9.270 -7.261 -12.395 1.00 90.19 207 ARG A O 1
ATOM 1579 N N . LEU A 1 208 ? 8.325 -8.809 -11.044 1.00 89.69 208 LEU A N 1
ATOM 1580 C CA . LEU A 1 208 ? 9.176 -8.562 -9.883 1.00 89.69 208 LEU A CA 1
ATOM 1581 C C . LEU A 1 208 ? 10.541 -9.240 -10.047 1.00 89.69 208 LEU A C 1
ATOM 1583 O O . LEU A 1 208 ? 10.636 -10.310 -10.660 1.00 89.69 208 LEU A O 1
ATOM 1587 N N . ASP A 1 209 ? 11.578 -8.625 -9.484 1.00 88.12 209 ASP A N 1
ATOM 1588 C CA . ASP A 1 209 ? 12.875 -9.269 -9.276 1.00 88.12 209 ASP A CA 1
ATOM 1589 C C . ASP A 1 209 ? 12.866 -9.914 -7.890 1.00 88.12 209 ASP A C 1
ATOM 1591 O O . ASP A 1 209 ? 12.971 -9.232 -6.887 1.00 88.12 209 ASP A O 1
ATOM 1595 N N . LEU A 1 210 ? 12.692 -11.231 -7.805 1.00 85.62 210 LEU A N 1
ATOM 1596 C CA . LEU A 1 210 ? 12.599 -11.909 -6.506 1.00 85.62 210 LEU A CA 1
ATOM 1597 C C . LEU A 1 210 ? 13.971 -12.160 -5.864 1.00 85.62 210 LEU A C 1
ATOM 1599 O O . LEU A 1 210 ? 14.026 -12.629 -4.734 1.00 85.62 210 LEU A O 1
ATOM 1603 N N . THR A 1 211 ? 15.077 -11.883 -6.566 1.00 85.88 211 THR A N 1
ATOM 1604 C CA . THR A 1 211 ? 16.434 -12.165 -6.069 1.00 85.88 211 THR A CA 1
ATOM 1605 C C . THR A 1 211 ? 16.828 -11.410 -4.793 1.00 85.88 211 THR A C 1
ATOM 1607 O O . THR A 1 211 ? 17.609 -11.976 -4.026 1.00 85.88 211 THR A O 1
ATOM 1610 N N . PRO A 1 212 ? 16.309 -10.196 -4.506 1.00 86.75 212 PRO A N 1
ATOM 1611 C CA . PRO A 1 212 ? 16.598 -9.499 -3.255 1.00 86.75 212 PRO A CA 1
ATOM 1612 C C . PRO A 1 212 ? 15.854 -10.076 -2.046 1.00 86.75 212 PRO A C 1
ATOM 1614 O O . PRO A 1 212 ? 16.234 -9.771 -0.919 1.00 86.75 212 PRO A O 1
ATOM 1617 N N . LEU A 1 213 ? 14.811 -10.885 -2.261 1.00 82.19 213 LEU A N 1
ATOM 1618 C CA . LEU A 1 213 ? 14.039 -11.488 -1.179 1.00 82.19 213 LEU A CA 1
ATOM 1619 C C . LEU A 1 213 ? 14.804 -12.683 -0.613 1.00 82.19 213 LEU A C 1
ATOM 1621 O O . LEU A 1 213 ? 15.153 -13.618 -1.337 1.00 82.19 213 LEU A O 1
ATOM 1625 N N . THR A 1 214 ? 15.029 -12.685 0.698 1.00 69.62 214 THR A N 1
ATOM 1626 C CA . THR A 1 214 ? 15.560 -13.850 1.407 1.00 69.62 214 THR A CA 1
ATOM 1627 C C . THR A 1 214 ? 14.613 -14.289 2.519 1.00 69.62 214 THR A C 1
ATOM 1629 O O . THR A 1 214 ? 13.812 -13.513 3.039 1.00 69.62 214 THR A O 1
ATOM 1632 N N . ARG A 1 215 ? 14.658 -15.576 2.874 1.00 57.88 215 ARG A N 1
ATOM 1633 C CA . ARG A 1 215 ? 13.814 -16.118 3.944 1.00 57.88 215 ARG A CA 1
ATOM 1634 C C . ARG A 1 215 ? 14.107 -15.378 5.256 1.00 57.88 215 ARG A C 1
ATOM 1636 O O . ARG A 1 215 ? 15.256 -15.342 5.694 1.00 57.88 215 ARG A O 1
ATOM 1643 N N . GLY A 1 216 ? 13.066 -14.824 5.878 1.00 52.22 216 GLY A N 1
ATOM 1644 C CA . GLY A 1 216 ? 13.149 -14.116 7.160 1.00 52.22 216 GLY A CA 1
ATOM 1645 C C . GLY A 1 216 ? 13.763 -12.710 7.107 1.00 52.22 216 GLY A C 1
ATOM 1646 O O . GLY A 1 216 ? 14.097 -12.176 8.161 1.00 52.22 216 GLY A O 1
ATOM 1647 N N . THR A 1 217 ? 13.959 -12.108 5.926 1.00 48.03 217 THR A N 1
ATOM 1648 C CA . THR A 1 217 ? 14.585 -10.769 5.819 1.00 48.03 217 THR A CA 1
ATOM 1649 C C . THR A 1 217 ? 13.643 -9.617 5.526 1.00 48.03 217 THR A C 1
ATOM 1651 O O . THR A 1 217 ? 14.085 -8.475 5.559 1.00 48.03 217 THR A O 1
ATOM 1654 N N . ASP A 1 218 ? 12.359 -9.882 5.346 1.00 53.25 218 ASP A N 1
ATOM 1655 C CA . ASP A 1 218 ? 11.324 -8.858 5.239 1.00 53.25 218 ASP A CA 1
ATOM 1656 C C . ASP A 1 218 ? 10.280 -9.121 6.330 1.00 53.25 218 ASP A C 1
ATOM 1658 O O . ASP A 1 218 ? 10.292 -10.194 6.932 1.00 53.25 218 ASP A O 1
ATOM 1662 N N . HIS A 1 219 ? 9.395 -8.164 6.630 1.00 59.69 219 HIS A N 1
ATOM 1663 C CA . HIS A 1 219 ? 8.386 -8.192 7.716 1.00 59.69 219 HIS A CA 1
ATOM 1664 C C . HIS A 1 219 ? 7.377 -9.373 7.688 1.00 59.69 219 HIS A C 1
ATOM 1666 O O . HIS A 1 219 ? 6.360 -9.360 8.363 1.00 59.69 219 HIS A O 1
ATOM 1672 N N . CYS A 1 220 ? 7.672 -10.405 6.919 1.00 55.22 220 CYS A N 1
ATOM 1673 C CA . CYS A 1 220 ? 7.046 -11.707 6.792 1.00 55.22 220 CYS A CA 1
A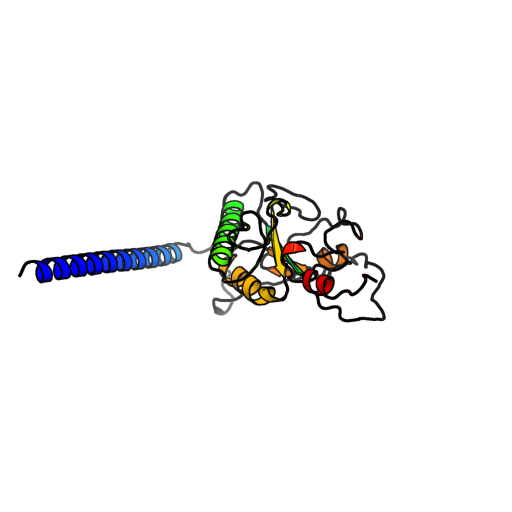TOM 1674 C C . CYS A 1 220 ? 6.976 -12.528 8.091 1.00 55.22 220 CYS A C 1
ATOM 1676 O O . CYS A 1 220 ? 6.085 -13.356 8.252 1.00 55.22 220 CYS A O 1
ATOM 1678 N N . ASP A 1 221 ? 7.907 -12.335 9.030 1.00 59.44 221 ASP A N 1
ATOM 1679 C CA . ASP A 1 221 ? 8.014 -13.160 10.244 1.00 59.44 221 ASP A CA 1
ATOM 1680 C C . ASP A 1 221 ? 7.450 -12.499 11.516 1.00 59.44 221 ASP A C 1
ATOM 1682 O O . ASP A 1 221 ? 7.454 -13.100 12.594 1.00 59.44 221 ASP A O 1
ATOM 1686 N N . ARG A 1 222 ? 6.959 -11.256 11.423 1.00 73.06 222 ARG A N 1
ATOM 1687 C CA . ARG A 1 222 ? 6.497 -10.473 12.578 1.00 73.06 222 ARG A CA 1
ATOM 1688 C C . ARG A 1 222 ? 5.454 -9.427 12.181 1.00 73.06 222 ARG A C 1
ATOM 1690 O O . ARG A 1 222 ? 5.534 -8.896 11.084 1.00 73.06 222 ARG A O 1
ATOM 1697 N N . PRO A 1 223 ? 4.550 -9.025 13.097 1.00 85.19 223 PRO A N 1
ATOM 1698 C CA . PRO A 1 223 ? 3.639 -7.915 12.833 1.00 85.19 223 PRO A CA 1
ATOM 1699 C C . PRO A 1 223 ? 4.421 -6.658 12.468 1.00 85.19 223 PRO A C 1
ATOM 1701 O O . PRO A 1 223 ? 5.328 -6.269 13.219 1.00 85.19 223 PRO A O 1
ATOM 1704 N N . GLN A 1 224 ? 4.056 -6.009 11.363 1.00 88.81 224 GLN A N 1
ATOM 1705 C CA . GLN A 1 224 ? 4.782 -4.828 10.904 1.00 88.81 224 GLN A CA 1
ATOM 1706 C C . GLN A 1 224 ? 4.545 -3.627 11.826 1.00 88.81 224 GLN A C 1
ATOM 1708 O O . GLN A 1 224 ? 5.505 -3.000 12.266 1.00 88.81 224 GLN A O 1
ATOM 1713 N N . TYR A 1 225 ? 3.287 -3.370 12.202 1.00 91.88 225 TYR A N 1
ATOM 1714 C CA . TYR A 1 225 ? 2.897 -2.256 13.076 1.00 91.88 225 TYR A CA 1
ATOM 1715 C C . TYR A 1 225 ? 2.374 -2.756 14.425 1.00 91.88 225 TYR A C 1
ATOM 1717 O O . TYR A 1 225 ? 1.188 -2.660 14.753 1.00 91.88 225 TYR A O 1
ATOM 1725 N N . ARG A 1 226 ? 3.285 -3.300 15.243 1.00 89.12 226 ARG A N 1
ATOM 1726 C CA . ARG A 1 226 ? 2.963 -3.950 16.530 1.00 89.12 226 ARG A CA 1
ATOM 1727 C C . ARG A 1 226 ? 2.144 -3.066 17.477 1.00 89.12 226 ARG A C 1
ATOM 1729 O O . ARG A 1 226 ? 1.288 -3.579 18.196 1.00 89.12 226 ARG A O 1
ATOM 1736 N N . SER A 1 227 ? 2.404 -1.761 17.501 1.00 89.88 227 SER A N 1
ATOM 1737 C CA . SER A 1 227 ? 1.753 -0.818 18.419 1.00 89.88 227 SER A CA 1
ATOM 1738 C C . SER A 1 227 ? 0.261 -0.615 18.146 1.00 89.88 227 SER A C 1
ATOM 1740 O O . SER A 1 227 ? -0.457 -0.181 19.044 1.00 89.88 227 SER A O 1
ATOM 1742 N N . LEU A 1 228 ? -0.218 -0.958 16.945 1.00 92.31 228 LEU A N 1
ATOM 1743 C CA . LEU A 1 228 ? -1.622 -0.801 16.568 1.00 92.31 228 LEU A CA 1
ATOM 1744 C C . LEU A 1 228 ? -2.529 -1.883 17.162 1.00 92.31 228 LEU A C 1
ATOM 1746 O O . LEU A 1 228 ? -3.736 -1.678 17.253 1.00 92.31 228 LEU A O 1
ATOM 1750 N N . GLY A 1 229 ? -1.977 -3.036 17.559 1.00 91.31 229 GLY A N 1
ATOM 1751 C CA . GLY A 1 229 ? -2.785 -4.155 18.056 1.00 91.31 229 GLY A CA 1
ATOM 1752 C C . GLY A 1 229 ? -3.783 -4.697 17.020 1.00 91.31 229 GLY A C 1
ATOM 1753 O O . GLY A 1 229 ? -4.832 -5.214 17.399 1.00 91.31 229 GLY A O 1
ATOM 1754 N N . LEU A 1 230 ? -3.471 -4.556 15.729 1.00 92.25 230 LEU A N 1
ATOM 1755 C CA . LEU A 1 230 ? -4.230 -5.071 14.583 1.00 92.25 230 LEU A CA 1
ATOM 1756 C C . LEU A 1 230 ? -3.440 -6.183 13.881 1.00 92.25 230 LEU A C 1
ATOM 1758 O O . LEU A 1 230 ? -2.240 -6.326 14.128 1.00 92.25 230 LEU A O 1
ATOM 1762 N N . GLY A 1 231 ? -4.100 -6.976 13.036 1.00 90.38 231 GLY A N 1
ATOM 1763 C CA . GLY A 1 231 ? -3.436 -8.039 12.286 1.00 90.38 231 GLY A CA 1
ATOM 1764 C C . GLY A 1 231 ? -2.707 -9.037 13.198 1.00 90.38 231 GLY A C 1
ATOM 1765 O O . GLY A 1 231 ? -3.237 -9.464 14.234 1.00 90.38 231 GLY A O 1
ATOM 1766 N N . TYR A 1 232 ? -1.452 -9.374 12.880 1.00 87.12 232 TYR A N 1
ATOM 1767 C CA . TYR A 1 232 ? -0.662 -10.313 13.686 1.00 87.12 232 TYR A CA 1
ATOM 1768 C C . TYR A 1 232 ? -0.386 -9.793 15.102 1.00 87.12 232 TYR A C 1
ATOM 1770 O O . TYR A 1 232 ? -0.224 -10.585 16.038 1.00 87.12 232 TYR A O 1
ATOM 1778 N N . ALA A 1 233 ? -0.398 -8.472 15.315 1.00 86.81 233 ALA A N 1
ATOM 1779 C CA . ALA A 1 233 ? -0.173 -7.889 16.634 1.00 86.81 233 ALA A CA 1
ATOM 1780 C C . ALA A 1 233 ? -1.259 -8.291 17.648 1.00 86.81 233 ALA A C 1
ATOM 1782 O O . ALA A 1 233 ? -0.964 -8.366 18.842 1.00 86.81 233 ALA A O 1
ATOM 1783 N N . LYS A 1 234 ? -2.473 -8.651 17.200 1.00 82.38 234 LYS A N 1
ATOM 1784 C CA . LYS A 1 234 ? -3.544 -9.167 18.075 1.00 82.38 234 LYS A CA 1
ATOM 1785 C C . LYS A 1 234 ? -3.158 -10.449 18.798 1.00 82.38 234 LYS A C 1
ATOM 1787 O O . LYS A 1 234 ? -3.483 -10.620 19.972 1.00 82.38 234 LYS A O 1
ATOM 1792 N N . ARG A 1 235 ? -2.451 -11.349 18.110 1.00 67.25 235 ARG A N 1
ATOM 1793 C CA . ARG A 1 235 ? -2.058 -12.653 18.662 1.00 67.25 235 ARG A CA 1
ATOM 1794 C C . ARG A 1 235 ? -0.937 -12.521 19.695 1.00 67.25 235 ARG A C 1
ATOM 1796 O O . ARG A 1 235 ? -0.911 -13.273 20.666 1.00 67.25 235 ARG A O 1
ATOM 1803 N N . HIS A 1 236 ? -0.079 -11.507 19.567 1.00 53.62 236 HIS A N 1
ATOM 1804 C CA . HIS A 1 236 ? 1.000 -11.252 20.528 1.00 53.62 236 HIS A CA 1
ATOM 1805 C C . HIS A 1 236 ? 0.527 -10.761 21.902 1.00 53.62 236 HIS A C 1
ATOM 1807 O O . HIS A 1 236 ? 1.242 -10.956 22.883 1.00 53.62 236 HIS A O 1
ATOM 1813 N N . VAL A 1 237 ? -0.660 -10.158 22.006 1.00 45.00 237 VAL A N 1
ATOM 1814 C CA . VAL A 1 237 ? -1.216 -9.712 23.300 1.00 45.00 237 VAL A CA 1
ATOM 1815 C C . VAL A 1 237 ? -1.762 -10.899 24.116 1.00 45.00 237 VAL A C 1
ATOM 1817 O O . VAL A 1 237 ? -1.912 -10.797 25.330 1.00 45.00 237 VAL A O 1
ATOM 1820 N N . ALA A 1 238 ? -1.998 -12.054 23.481 1.00 42.84 238 ALA A N 1
ATOM 1821 C CA . ALA A 1 238 ? -2.624 -13.225 24.098 1.00 42.84 238 ALA A CA 1
ATOM 1822 C C . ALA A 1 238 ? -1.644 -14.297 24.629 1.00 42.84 238 ALA A C 1
ATOM 1824 O O . ALA A 1 238 ? -2.080 -15.380 25.009 1.00 42.84 238 ALA A O 1
ATOM 1825 N N . GLY A 1 239 ? -0.335 -14.025 24.696 1.00 35.41 239 GLY A N 1
ATOM 1826 C CA . GLY A 1 239 ? 0.622 -14.922 25.365 1.00 35.41 239 GLY A CA 1
ATOM 1827 C C . GLY A 1 239 ? 0.900 -16.257 24.659 1.00 35.41 239 GLY A C 1
ATOM 1828 O O . GLY A 1 239 ? 1.392 -17.183 25.301 1.00 35.41 239 GLY A O 1
ATOM 1829 N N . ALA A 1 240 ? 0.623 -16.376 23.359 1.00 34.84 240 ALA A N 1
ATOM 1830 C CA . ALA A 1 240 ? 1.079 -17.515 22.567 1.00 34.84 240 ALA A CA 1
ATOM 1831 C C . ALA A 1 240 ? 2.541 -17.295 22.142 1.00 34.84 240 ALA A C 1
ATOM 1833 O O . ALA A 1 240 ? 2.872 -16.288 21.511 1.00 34.84 240 ALA A O 1
ATOM 1834 N N . ALA A 1 241 ? 3.423 -18.212 22.540 1.00 32.66 241 ALA A N 1
ATOM 1835 C CA . ALA A 1 241 ? 4.803 -18.250 22.074 1.00 32.66 241 ALA A CA 1
ATOM 1836 C C . ALA A 1 241 ? 4.836 -18.510 20.559 1.00 32.66 241 ALA A C 1
ATOM 1838 O O . ALA A 1 241 ? 4.070 -19.335 20.065 1.00 32.66 241 ALA A O 1
ATOM 1839 N N . LEU A 1 242 ? 5.725 -17.803 19.856 1.00 38.59 242 LEU A N 1
ATOM 1840 C CA . LEU A 1 242 ? 6.105 -18.116 18.477 1.00 38.59 242 LEU A CA 1
ATOM 1841 C C . LEU A 1 242 ? 6.645 -19.556 18.435 1.00 38.59 242 LEU A C 1
ATOM 1843 O O . LEU A 1 242 ? 7.546 -19.881 19.215 1.00 38.59 242 LEU A O 1
ATOM 1847 N N . ILE A 1 243 ? 6.078 -20.389 17.563 1.00 35.50 243 ILE A N 1
ATOM 1848 C CA . ILE A 1 243 ? 6.642 -21.674 17.124 1.00 35.50 243 ILE A CA 1
ATOM 1849 C C . ILE A 1 243 ? 7.278 -21.478 15.757 1.00 35.50 243 ILE A C 1
ATOM 1851 O O . ILE A 1 243 ? 6.670 -20.744 14.947 1.00 35.50 243 ILE A O 1
#

Organism: NCBI:txid2315210

Secondary structure (DSSP, 8-state):
-HHHHHHHHHHHHHHHHHHHHHHHHHHHHHHHHHHTT--PPPTT--S---------S-S-------SSPP---S---SS-------EEEEEEEE-TT-HHHHHHHHHHHHHHHHHHHHTS---B-TT--TTTSTT--GGGS---BSS-BTTBSSEEEEEEEEHHHHHHHHHHHHHH-TT-EEEEEE--S-HHHHHTTT-EEESSPPPP--TT--TTSSGGGS-TTGGG--TTHHHHTTTPPP-